Protein AF-X0XU82-F1 (afdb_monomer_lite)

Structure (mmCIF, N/CA/C/O backbone):
data_AF-X0XU82-F1
#
_entry.id   AF-X0XU82-F1
#
loop_
_atom_site.group_PDB
_atom_site.id
_atom_site.type_symbol
_atom_site.label_atom_id
_atom_site.label_alt_id
_atom_site.label_comp_id
_atom_site.label_asym_id
_atom_site.label_entity_id
_atom_site.label_seq_id
_atom_site.pdbx_PDB_ins_code
_atom_site.Cartn_x
_atom_site.Cartn_y
_atom_site.Cartn_z
_atom_site.occupancy
_atom_site.B_iso_or_equiv
_atom_site.auth_seq_id
_atom_site.auth_comp_id
_atom_site.auth_asym_id
_atom_site.auth_atom_id
_atom_site.pdbx_PDB_model_num
ATOM 1 N N . ASP A 1 1 ? -2.890 -13.994 27.338 1.00 43.34 1 ASP A N 1
ATOM 2 C CA . ASP A 1 1 ? -2.061 -12.788 27.154 1.00 43.34 1 ASP A CA 1
ATOM 3 C C . ASP A 1 1 ? -2.682 -11.835 26.155 1.00 43.34 1 ASP A C 1
ATOM 5 O O . ASP A 1 1 ? -3.011 -12.255 25.056 1.00 43.34 1 ASP A O 1
ATOM 9 N N . ASN A 1 2 ? -2.886 -10.574 26.543 1.00 53.16 2 ASN A N 1
ATOM 10 C CA . ASN A 1 2 ? -3.313 -9.523 25.617 1.00 53.16 2 ASN A CA 1
ATOM 11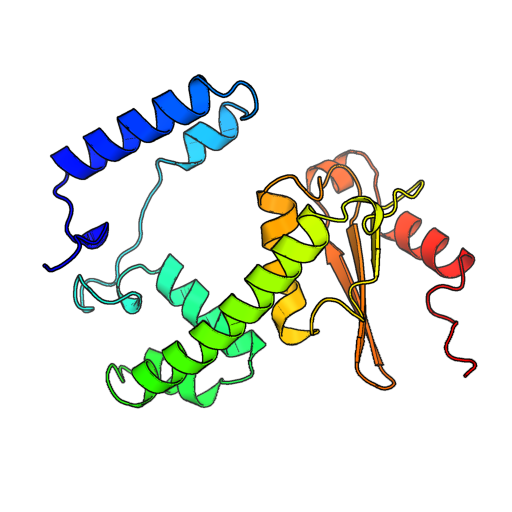 C C . ASN A 1 2 ? -2.070 -8.778 25.139 1.00 53.16 2 ASN A C 1
ATOM 13 O O . ASN A 1 2 ? -1.404 -8.112 25.935 1.00 53.16 2 ASN A O 1
ATOM 17 N N . TRP A 1 3 ? -1.758 -8.892 23.852 1.00 66.12 3 TRP A N 1
ATOM 18 C CA . TRP A 1 3 ? -0.700 -8.099 23.238 1.00 66.12 3 TRP A CA 1
ATOM 19 C C . TRP A 1 3 ? -1.050 -6.611 23.328 1.00 66.12 3 TRP A C 1
ATOM 21 O O . TRP A 1 3 ? -2.203 -6.205 23.155 1.00 66.12 3 TRP A O 1
ATOM 31 N N . ARG A 1 4 ? -0.050 -5.789 23.649 1.00 74.75 4 ARG A N 1
ATOM 32 C CA . ARG A 1 4 ? -0.209 -4.335 23.718 1.00 74.75 4 ARG A CA 1
ATOM 33 C C . ARG A 1 4 ? -0.241 -3.763 22.306 1.00 74.75 4 ARG A C 1
ATOM 35 O O . ARG A 1 4 ? 0.564 -4.149 21.469 1.00 74.75 4 ARG A O 1
ATOM 42 N N . THR A 1 5 ? -1.140 -2.817 22.060 1.00 78.38 5 THR A N 1
ATOM 43 C CA . THR A 1 5 ? -1.191 -2.061 20.800 1.00 78.38 5 THR A CA 1
ATOM 44 C C . THR A 1 5 ? -0.431 -0.742 20.939 1.00 78.38 5 THR A C 1
ATOM 46 O O . THR A 1 5 ? -0.281 -0.237 22.056 1.00 78.38 5 THR A O 1
ATOM 49 N N . ILE A 1 6 ? -0.003 -0.138 19.825 1.00 80.06 6 ILE A N 1
ATOM 50 C CA . ILE A 1 6 ? 0.640 1.193 19.818 1.00 80.06 6 ILE A CA 1
ATOM 51 C C . ILE A 1 6 ? -0.253 2.232 20.516 1.00 80.06 6 ILE A C 1
ATOM 53 O O . ILE A 1 6 ? 0.216 3.004 21.349 1.00 80.06 6 ILE A O 1
ATOM 57 N N . ALA A 1 7 ? -1.568 2.172 20.285 1.00 77.56 7 ALA A N 1
ATOM 58 C CA . ALA A 1 7 ? -2.552 3.050 20.921 1.00 77.56 7 ALA A CA 1
ATOM 59 C C . ALA A 1 7 ? -2.666 2.884 22.454 1.00 77.56 7 ALA A C 1
ATOM 61 O O . ALA A 1 7 ? -3.294 3.705 23.125 1.00 77.56 7 ALA A O 1
ATOM 62 N N . SER A 1 8 ? -2.092 1.815 23.018 1.00 81.81 8 SER A N 1
ATOM 63 C CA . SER A 1 8 ? -2.057 1.549 24.463 1.00 81.81 8 SER A CA 1
ATOM 64 C C . SER A 1 8 ? -0.768 2.017 25.150 1.00 81.81 8 SER A C 1
ATOM 66 O O . SER A 1 8 ? -0.622 1.836 26.362 1.00 81.81 8 SER A O 1
ATOM 68 N N . LEU A 1 9 ? 0.180 2.581 24.398 1.00 86.00 9 LEU A N 1
ATOM 69 C CA . LEU A 1 9 ? 1.428 3.105 24.941 1.00 86.00 9 LEU A CA 1
ATOM 70 C C . LEU A 1 9 ? 1.194 4.459 25.623 1.00 86.00 9 LEU A C 1
ATOM 72 O O . LEU A 1 9 ? 0.449 5.310 25.138 1.00 86.00 9 LEU A O 1
ATOM 76 N N . SER A 1 10 ? 1.841 4.658 26.769 1.00 88.38 10 SER A N 1
ATOM 77 C CA . SER A 1 10 ? 1.957 5.977 27.397 1.00 88.38 10 SER A CA 1
ATOM 78 C C . SER A 1 10 ? 2.942 6.856 26.625 1.00 88.38 10 SER A C 1
ATOM 80 O O . SER A 1 10 ? 3.834 6.344 25.954 1.00 88.38 10 SER A O 1
ATOM 82 N N . SER A 1 11 ? 2.881 8.179 26.795 1.00 86.44 11 SER A N 1
ATOM 83 C CA . SER A 1 11 ? 3.802 9.104 26.113 1.00 8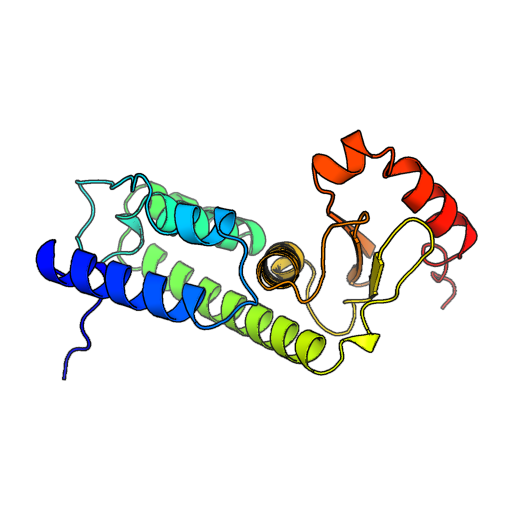6.44 11 SER A CA 1
ATOM 84 C C . SER A 1 11 ? 5.282 8.789 26.367 1.00 86.44 11 SER A C 1
ATOM 86 O O . SER A 1 11 ? 6.117 8.974 25.485 1.00 86.44 11 SER A O 1
ATOM 88 N N . LYS A 1 12 ? 5.618 8.275 27.560 1.00 92.00 12 LYS A N 1
ATOM 89 C CA . LYS A 1 12 ? 6.983 7.844 27.898 1.00 92.00 12 LYS A CA 1
ATOM 90 C C . LYS A 1 12 ? 7.399 6.601 27.109 1.00 92.00 12 LYS A C 1
ATOM 92 O O . LYS A 1 12 ? 8.542 6.509 26.674 1.00 92.00 12 LYS A O 1
ATOM 97 N N . GLU A 1 13 ? 6.487 5.651 26.933 1.00 92.31 13 GLU A N 1
ATOM 98 C CA . GLU A 1 13 ? 6.738 4.431 26.165 1.00 92.31 13 GLU A CA 1
ATOM 99 C C . GLU A 1 13 ? 6.788 4.711 24.667 1.00 92.31 13 GLU A C 1
ATOM 101 O O . GLU A 1 13 ? 7.686 4.207 24.004 1.00 92.31 13 GLU A O 1
ATOM 106 N N . THR A 1 14 ? 5.897 5.562 24.151 1.00 88.75 14 THR A N 1
ATOM 107 C CA . THR A 1 14 ? 5.942 6.037 22.763 1.00 88.75 14 THR A CA 1
ATOM 108 C C . THR A 1 14 ? 7.267 6.728 22.470 1.00 88.75 14 THR A C 1
ATOM 110 O O . THR A 1 14 ? 7.906 6.411 21.475 1.00 88.75 14 THR A O 1
ATOM 113 N N . LYS A 1 15 ? 7.738 7.609 23.365 1.00 90.00 15 LYS A N 1
ATOM 114 C CA . LYS A 1 15 ? 9.055 8.238 23.213 1.00 90.00 15 LYS A CA 1
ATOM 115 C C . LYS A 1 15 ? 10.174 7.197 23.174 1.00 90.00 15 LYS A C 1
ATOM 117 O O . LYS A 1 15 ? 10.983 7.219 22.260 1.00 90.00 15 LYS A O 1
ATOM 122 N N . LYS A 1 16 ? 10.183 6.253 24.122 1.00 93.06 16 LYS A N 1
ATOM 123 C CA . LYS A 1 16 ? 11.196 5.188 24.166 1.00 93.06 16 LYS A CA 1
ATOM 124 C C . LYS A 1 16 ? 11.196 4.332 22.891 1.00 93.06 16 LYS A C 1
ATOM 126 O O . LYS A 1 16 ? 12.264 3.948 22.429 1.00 93.06 16 LYS A O 1
ATOM 131 N N . LEU A 1 17 ? 10.017 4.023 22.351 1.00 90.56 17 LEU A N 1
ATOM 132 C CA . LEU A 1 17 ? 9.872 3.288 21.095 1.00 90.56 17 LEU A CA 1
ATOM 133 C C . LEU A 1 17 ? 10.459 4.085 19.925 1.00 90.56 17 LEU A C 1
ATOM 135 O O . LEU A 1 17 ? 11.267 3.543 19.178 1.00 90.56 17 LEU A O 1
ATOM 139 N N . ASN A 1 18 ? 10.100 5.364 19.805 1.00 88.88 18 ASN A N 1
ATOM 140 C CA . ASN A 1 18 ? 10.596 6.232 18.738 1.00 88.88 18 ASN A CA 1
ATOM 141 C C . ASN A 1 18 ? 12.118 6.406 18.807 1.00 88.88 18 ASN A C 1
ATOM 143 O O . ASN A 1 18 ? 12.780 6.263 17.786 1.00 88.88 18 ASN A O 1
ATOM 147 N N . ASP A 1 19 ? 12.673 6.643 20.000 1.00 89.75 19 ASP A N 1
ATOM 148 C CA . ASP A 1 19 ? 14.121 6.770 20.199 1.00 89.75 19 ASP A CA 1
ATOM 149 C C . ASP A 1 19 ? 14.847 5.487 19.742 1.00 89.75 19 ASP A C 1
ATOM 151 O O . ASP A 1 19 ? 15.851 5.557 19.039 1.00 89.75 19 ASP A O 1
ATOM 155 N N . GLY A 1 20 ? 14.308 4.306 20.074 1.00 91.38 20 GLY A N 1
ATOM 156 C CA . GLY A 1 20 ? 14.868 3.023 19.636 1.00 91.38 20 GLY A CA 1
ATOM 157 C C . GLY A 1 20 ? 14.777 2.790 18.124 1.00 91.38 20 GLY A C 1
ATOM 158 O O . GLY A 1 20 ? 15.731 2.293 17.531 1.00 91.38 20 GLY A O 1
ATOM 159 N N . LEU A 1 21 ? 13.658 3.169 17.494 1.00 88.00 21 LEU A N 1
ATOM 160 C CA . LEU A 1 21 ? 13.491 3.083 16.038 1.00 88.00 21 LEU A CA 1
ATOM 161 C C . LEU A 1 21 ? 14.469 4.004 15.305 1.00 88.00 21 LEU A C 1
ATOM 163 O O . LEU A 1 21 ? 15.073 3.584 14.323 1.00 88.00 21 LEU A O 1
ATOM 167 N N . ILE A 1 22 ? 14.660 5.230 15.799 1.00 87.56 22 ILE A N 1
ATOM 168 C CA . ILE A 1 22 ? 15.623 6.179 15.230 1.00 87.56 22 ILE A CA 1
ATOM 169 C C . ILE A 1 22 ? 17.037 5.601 15.296 1.00 87.56 22 ILE A C 1
ATOM 171 O O . ILE A 1 22 ? 17.716 5.582 14.273 1.00 87.56 22 ILE A O 1
ATOM 175 N N . SER A 1 23 ? 17.463 5.077 16.451 1.00 87.81 23 SER A N 1
ATOM 176 C CA . SER A 1 23 ? 18.782 4.443 16.576 1.00 87.81 23 SER A CA 1
ATOM 177 C C . SER A 1 23 ? 18.960 3.295 15.581 1.00 87.81 23 SER A C 1
ATOM 179 O O . SER A 1 23 ? 19.973 3.237 14.893 1.00 87.81 23 SER A O 1
ATOM 181 N N . LEU A 1 24 ? 17.952 2.429 15.441 1.00 86.25 24 LEU A N 1
ATOM 182 C CA . LEU A 1 24 ? 18.006 1.285 14.529 1.00 86.25 24 LEU A CA 1
ATOM 183 C C . LEU A 1 24 ? 18.103 1.713 13.056 1.00 86.25 24 LEU A C 1
ATOM 185 O O . LEU A 1 24 ? 18.822 1.088 12.277 1.00 86.25 24 LEU A O 1
ATOM 189 N N . LEU A 1 25 ? 17.403 2.780 12.661 1.00 82.06 25 LEU A N 1
ATOM 190 C CA . LEU A 1 25 ? 17.507 3.331 11.306 1.00 82.06 25 LEU A CA 1
ATOM 191 C C . LEU A 1 25 ? 18.837 4.047 11.058 1.00 82.06 25 LEU A C 1
ATOM 193 O O . LEU A 1 25 ? 19.300 4.044 9.927 1.00 82.06 25 LEU A O 1
ATOM 197 N N . MET A 1 26 ? 19.448 4.653 12.080 1.00 82.44 26 MET A N 1
ATOM 198 C CA . MET A 1 26 ? 20.766 5.288 11.954 1.00 82.44 26 MET A CA 1
ATOM 199 C C . MET A 1 26 ? 21.907 4.271 11.873 1.00 82.44 26 MET A C 1
ATOM 201 O O . MET A 1 26 ? 22.907 4.543 11.223 1.00 82.44 26 MET A O 1
ATOM 205 N N . GLU A 1 27 ? 21.780 3.121 12.537 1.00 83.56 27 GLU A N 1
ATOM 206 C CA . GLU A 1 27 ? 22.774 2.039 12.475 1.00 83.56 27 GLU A CA 1
ATOM 207 C C . GLU A 1 27 ? 22.788 1.340 11.110 1.00 83.56 27 GLU A C 1
ATOM 209 O O . GLU A 1 27 ? 23.829 0.869 10.654 1.00 83.56 27 GLU A O 1
ATOM 214 N N . ASN A 1 28 ? 21.635 1.285 10.443 1.00 69.12 28 ASN A N 1
ATOM 215 C CA . ASN A 1 28 ? 21.528 0.800 9.079 1.00 69.12 28 ASN A CA 1
ATOM 216 C C . ASN A 1 28 ? 21.721 1.987 8.123 1.00 69.12 28 ASN A C 1
ATOM 218 O O . ASN A 1 28 ? 20.745 2.650 7.782 1.00 69.12 28 ASN A O 1
ATOM 222 N N . ASP A 1 29 ? 22.950 2.217 7.639 1.00 62.66 29 ASP A N 1
ATOM 223 C CA . ASP A 1 29 ? 23.366 3.276 6.677 1.00 62.66 29 ASP A CA 1
ATOM 224 C C . ASP A 1 29 ? 22.568 3.322 5.341 1.00 62.66 29 ASP A C 1
ATOM 226 O O . ASP A 1 29 ? 22.918 4.019 4.390 1.00 62.66 29 ASP A O 1
ATOM 230 N N . SER A 1 30 ? 21.480 2.562 5.238 1.00 66.31 30 SER A N 1
ATOM 231 C CA . SER A 1 30 ? 20.584 2.450 4.090 1.00 66.31 30 SER A CA 1
ATOM 232 C C . SER A 1 30 ? 19.477 3.511 4.056 1.00 66.31 30 SER A C 1
ATOM 234 O O . SER A 1 30 ? 18.777 3.602 3.048 1.00 66.31 30 SER A O 1
ATOM 236 N N . HIS A 1 31 ? 19.294 4.314 5.114 1.00 67.81 31 HIS A N 1
ATOM 237 C CA . HIS A 1 31 ? 18.188 5.274 5.199 1.00 67.81 31 HIS A CA 1
ATOM 238 C C . HIS A 1 31 ? 18.650 6.741 5.219 1.00 67.81 31 HIS A C 1
ATOM 240 O O . HIS A 1 31 ? 19.385 7.157 6.117 1.00 67.81 31 HIS A O 1
ATOM 246 N N . PRO A 1 32 ? 18.182 7.579 4.274 1.00 71.00 32 PRO A N 1
ATOM 247 C CA . PRO A 1 32 ? 18.381 9.022 4.325 1.00 71.00 32 PRO A CA 1
ATOM 248 C C . PRO A 1 32 ? 17.851 9.641 5.627 1.00 71.00 32 PRO A C 1
ATOM 250 O O . PRO A 1 32 ? 16.749 9.329 6.078 1.00 71.00 32 PRO A O 1
ATOM 253 N N . LEU A 1 33 ? 18.564 10.632 6.176 1.00 71.81 33 LEU A N 1
ATOM 254 C CA . LEU A 1 33 ? 18.108 11.412 7.343 1.00 71.81 33 LEU A CA 1
ATOM 255 C C . LEU A 1 33 ? 16.706 12.017 7.149 1.00 71.81 33 LEU A C 1
ATOM 257 O O . LEU A 1 33 ? 15.960 12.197 8.109 1.00 71.81 33 LEU A O 1
ATOM 261 N N . SER A 1 34 ? 16.328 12.336 5.910 1.00 74.94 34 SER A N 1
ATOM 262 C CA . SER A 1 34 ? 14.984 12.813 5.577 1.00 74.94 34 SER A CA 1
ATOM 263 C C . SER A 1 34 ? 13.880 11.810 5.914 1.00 74.94 34 SER A C 1
ATOM 265 O O . SER A 1 34 ? 12.782 12.241 6.248 1.00 74.94 34 SER A O 1
ATOM 267 N N . ASP A 1 35 ? 14.148 10.505 5.847 1.00 73.19 35 ASP A N 1
ATOM 268 C CA . ASP A 1 35 ? 13.162 9.469 6.171 1.00 73.19 35 ASP A CA 1
ATOM 269 C C . ASP A 1 35 ? 13.027 9.279 7.682 1.00 73.19 35 ASP A C 1
ATOM 271 O O . ASP A 1 35 ? 11.916 9.135 8.187 1.00 73.19 35 ASP A O 1
ATOM 275 N N . ILE A 1 36 ? 14.125 9.427 8.427 1.00 77.19 36 ILE A N 1
ATOM 276 C CA . ILE A 1 36 ? 14.112 9.430 9.897 1.00 77.19 36 ILE A CA 1
ATOM 277 C C . ILE A 1 36 ? 13.253 10.587 10.430 1.00 77.19 36 ILE A C 1
ATOM 279 O O . ILE A 1 36 ? 12.462 10.398 11.352 1.00 77.19 36 ILE A O 1
ATOM 283 N N . HIS A 1 37 ? 13.331 11.775 9.820 1.00 78.38 37 HIS A N 1
ATOM 284 C CA . HIS A 1 37 ? 12.498 12.916 10.217 1.00 78.38 37 HIS A CA 1
ATOM 285 C C . HIS A 1 37 ? 10.993 12.688 10.004 1.00 78.38 37 HIS A C 1
ATOM 287 O O . HIS A 1 37 ? 10.193 13.329 10.683 1.00 78.38 37 HIS A O 1
ATOM 293 N N . LYS A 1 38 ? 10.589 11.773 9.111 1.00 79.81 38 LYS A N 1
ATOM 294 C CA . LYS A 1 38 ? 9.170 11.439 8.891 1.00 79.81 38 LYS A CA 1
ATOM 295 C C . LYS A 1 38 ? 8.578 10.582 10.014 1.00 79.81 38 LYS A C 1
ATOM 297 O O . LYS A 1 38 ? 7.360 10.538 10.139 1.00 79.81 38 LYS A O 1
ATOM 302 N N . LEU A 1 39 ? 9.401 9.941 10.853 1.00 79.06 39 LEU A N 1
ATOM 303 C CA . LEU A 1 39 ? 8.923 9.128 11.982 1.00 79.06 39 LEU A CA 1
ATOM 304 C C . LEU A 1 39 ? 8.180 9.942 13.048 1.00 79.06 39 LEU A C 1
ATOM 306 O O . LEU A 1 39 ? 7.396 9.384 13.816 1.00 79.06 39 LEU A O 1
ATOM 310 N N . ILE A 1 40 ? 8.456 11.245 13.142 1.00 81.12 40 ILE A N 1
ATOM 311 C CA . ILE A 1 40 ? 7.847 12.126 14.135 1.00 81.12 40 ILE A CA 1
ATOM 312 C C . ILE A 1 40 ? 7.050 13.197 13.402 1.00 81.12 40 ILE A C 1
ATOM 314 O O . ILE A 1 40 ? 7.607 14.094 12.775 1.00 81.12 40 ILE A O 1
ATOM 318 N N . GLY A 1 41 ? 5.730 13.123 13.537 1.00 83.94 41 GLY A N 1
ATOM 319 C CA . GLY A 1 41 ? 4.813 14.037 12.877 1.00 83.94 41 GLY A CA 1
ATOM 320 C C . GLY A 1 41 ? 3.503 14.221 13.640 1.00 83.94 41 GLY A C 1
ATOM 321 O O . GLY A 1 41 ? 3.277 13.588 14.678 1.00 83.94 41 GLY A O 1
ATOM 322 N N . PRO A 1 42 ? 2.638 15.123 13.152 1.00 87.06 42 PRO A N 1
ATOM 323 C CA . PRO A 1 42 ? 1.300 15.281 13.696 1.00 87.06 42 PRO A CA 1
ATOM 324 C C . PRO A 1 42 ? 0.476 14.010 13.464 1.00 87.06 42 PRO A C 1
ATOM 326 O O . PRO A 1 42 ? 0.496 13.438 12.381 1.00 87.06 42 PRO A O 1
ATOM 329 N N . ILE A 1 43 ? -0.299 13.611 14.475 1.00 87.38 43 ILE A N 1
ATOM 330 C CA . ILE A 1 43 ? -1.288 12.534 14.364 1.00 87.38 43 ILE A CA 1
ATOM 331 C C . ILE A 1 43 ? -2.663 13.142 14.616 1.00 87.38 43 ILE A C 1
ATOM 333 O O . ILE A 1 43 ? -2.902 13.771 15.651 1.00 87.38 43 ILE A O 1
ATOM 337 N N . TYR A 1 44 ? -3.583 12.935 13.681 1.00 91.56 44 TYR A N 1
ATOM 338 C CA . TYR A 1 44 ? -4.953 13.422 13.785 1.00 91.56 44 TYR A CA 1
ATOM 339 C C . TYR A 1 44 ? -5.844 12.315 14.338 1.00 91.56 44 TYR A C 1
ATOM 341 O O . TYR A 1 44 ? -5.860 11.198 13.823 1.00 91.56 44 TYR A O 1
ATOM 349 N N . THR A 1 45 ? -6.588 12.615 15.406 1.00 91.69 45 THR A N 1
ATOM 350 C CA . THR A 1 45 ? -7.440 11.619 16.069 1.00 91.69 45 THR A CA 1
ATOM 351 C C . THR A 1 45 ? -8.892 12.066 16.160 1.00 91.69 45 THR A C 1
ATOM 353 O O . THR A 1 45 ? -9.194 13.185 16.572 1.00 91.69 45 THR A O 1
ATOM 356 N N . LEU A 1 46 ? -9.807 11.162 15.813 1.00 92.81 46 LEU A N 1
ATOM 357 C CA . LEU A 1 46 ? -11.246 11.338 15.967 1.00 92.81 46 LEU A CA 1
ATOM 358 C C . LEU A 1 46 ? -11.628 10.985 17.405 1.00 92.81 46 LEU A C 1
ATOM 360 O O . LEU A 1 46 ? -11.769 9.822 17.773 1.00 92.81 46 LEU A O 1
ATOM 364 N N . THR A 1 47 ? -11.753 11.994 18.263 1.00 91.44 47 THR A N 1
ATOM 365 C CA . THR A 1 47 ? -11.865 11.801 19.722 1.00 91.44 47 THR A CA 1
ATOM 366 C C . THR A 1 47 ? -13.117 11.047 20.172 1.00 91.44 47 THR A C 1
ATOM 368 O O . THR A 1 47 ? -13.092 10.456 21.253 1.00 91.44 47 THR A O 1
ATOM 371 N N . GLN A 1 48 ? -14.160 11.023 19.338 1.00 90.88 48 GLN A N 1
ATOM 372 C CA . GLN A 1 48 ? -15.406 10.283 19.568 1.00 90.88 48 GLN A CA 1
ATOM 373 C C . GLN A 1 48 ? -15.266 8.769 19.325 1.00 90.88 48 GLN A C 1
ATOM 375 O O . GLN A 1 48 ? -16.112 7.992 19.757 1.00 90.88 48 GLN A O 1
ATOM 380 N N . GLU A 1 49 ? -14.186 8.327 18.679 1.00 91.25 49 GLU A N 1
ATOM 381 C CA . GLU A 1 49 ? -13.914 6.914 18.422 1.00 91.25 49 GLU A CA 1
ATOM 382 C C . GLU A 1 49 ? -13.178 6.249 19.590 1.00 91.25 49 GLU A C 1
ATOM 384 O O . GLU A 1 49 ? -12.324 6.842 20.259 1.00 91.25 49 GLU A O 1
ATOM 389 N N . THR A 1 50 ? -13.440 4.965 19.825 1.00 84.62 50 THR A N 1
ATOM 390 C CA . THR A 1 50 ? -12.730 4.178 20.847 1.00 84.62 50 THR A CA 1
ATOM 391 C C . THR A 1 50 ? -11.225 4.088 20.582 1.00 84.62 50 THR A C 1
ATOM 393 O O . THR A 1 50 ? -10.802 3.808 19.467 1.00 84.62 50 THR A O 1
ATOM 396 N N . LYS A 1 51 ? -10.399 4.213 21.637 1.00 77.69 51 LYS A N 1
ATOM 397 C CA . LYS A 1 51 ? -8.917 4.147 21.569 1.00 77.69 51 LYS A CA 1
ATOM 398 C C . LYS A 1 51 ? -8.337 2.902 20.894 1.00 77.69 51 LYS A C 1
ATOM 400 O O . LYS A 1 51 ? -7.194 2.934 20.467 1.00 77.69 51 LYS A O 1
ATOM 405 N N . LYS A 1 52 ? -9.095 1.809 20.852 1.00 75.19 52 LYS A N 1
ATOM 406 C CA . LYS A 1 52 ? -8.651 0.525 20.298 1.00 75.19 52 LYS A CA 1
ATOM 407 C C . LYS A 1 52 ? -9.058 0.315 18.840 1.00 75.19 52 LYS A C 1
ATOM 409 O O . LYS A 1 52 ? -8.716 -0.721 18.288 1.00 75.19 52 LYS A O 1
ATOM 414 N N . ASN A 1 53 ? -9.829 1.232 18.258 1.00 79.50 53 ASN A N 1
ATOM 415 C CA . ASN A 1 53 ? -10.342 1.077 16.907 1.00 79.50 53 ASN A CA 1
ATOM 416 C C . ASN A 1 53 ? -9.489 1.876 15.914 1.00 79.50 53 ASN A C 1
ATOM 418 O O . ASN A 1 53 ? -9.175 3.038 16.174 1.00 79.50 53 ASN A O 1
ATOM 422 N N . GLN A 1 54 ? -9.179 1.254 14.777 1.00 83.69 54 GLN A N 1
ATOM 423 C CA . GLN A 1 54 ? -8.500 1.850 13.627 1.00 83.69 54 GLN A CA 1
ATOM 424 C C . GLN A 1 54 ? -9.194 3.138 13.145 1.00 83.69 54 GLN A C 1
ATOM 426 O O . GLN A 1 54 ? -8.546 4.075 12.698 1.00 83.69 54 GLN A O 1
ATOM 431 N N . THR A 1 55 ? -10.516 3.244 13.326 1.00 91.81 55 THR A N 1
ATOM 432 C CA . THR A 1 55 ? -11.302 4.447 12.995 1.00 91.81 55 THR A CA 1
ATOM 433 C C . THR A 1 55 ? -10.899 5.695 13.786 1.00 91.81 55 THR A C 1
ATOM 435 O O . THR A 1 55 ? -11.248 6.804 13.390 1.00 91.81 55 THR A O 1
ATOM 438 N N . ARG A 1 56 ? -10.187 5.557 14.914 1.00 92.31 56 ARG A N 1
ATOM 439 C CA . ARG A 1 56 ? -9.775 6.701 15.737 1.00 92.31 56 ARG A CA 1
ATOM 440 C C . ARG A 1 56 ? -8.618 7.476 15.130 1.00 92.31 56 ARG A C 1
ATOM 442 O O . ARG A 1 56 ? -8.575 8.692 15.304 1.00 92.31 56 ARG A O 1
ATOM 449 N N . ASN A 1 57 ? -7.666 6.800 14.501 1.00 92.19 57 ASN A N 1
ATOM 450 C CA . ASN A 1 57 ? -6.572 7.462 13.807 1.00 92.19 57 ASN A CA 1
ATOM 451 C C . ASN A 1 57 ? -7.083 7.865 12.419 1.00 92.19 57 ASN A C 1
ATOM 453 O O . ASN A 1 57 ? -7.555 7.016 11.670 1.00 92.19 57 ASN A O 1
ATOM 457 N N . ALA A 1 58 ? -7.040 9.157 12.092 1.00 92.94 58 ALA A N 1
ATOM 458 C CA . ALA A 1 58 ? -7.604 9.651 10.838 1.00 92.94 58 ALA A CA 1
ATOM 459 C C . ALA A 1 58 ? -6.897 9.063 9.607 1.00 92.94 58 ALA A C 1
ATOM 461 O O . ALA A 1 58 ? -7.553 8.805 8.603 1.00 92.94 58 ALA A O 1
ATOM 462 N N . GLU A 1 59 ? -5.589 8.821 9.695 1.00 90.62 59 GLU A N 1
ATOM 463 C CA . GLU A 1 59 ? -4.804 8.226 8.614 1.00 90.62 59 GLU A CA 1
ATOM 464 C C . GLU A 1 59 ? -5.136 6.743 8.445 1.00 90.62 59 GLU A C 1
ATOM 466 O O . GLU A 1 59 ? -5.447 6.298 7.343 1.00 90.62 59 GLU A O 1
ATOM 471 N N . GLU A 1 60 ? -5.193 5.987 9.544 1.00 90.81 60 GLU A N 1
ATOM 472 C CA . GLU A 1 60 ? -5.590 4.578 9.478 1.00 90.81 60 GLU A CA 1
ATOM 473 C C . GLU A 1 60 ? -7.046 4.414 9.019 1.00 90.81 60 GLU A C 1
ATOM 475 O O . GLU A 1 60 ? -7.375 3.439 8.337 1.00 90.81 60 GLU A O 1
ATOM 480 N N . PHE A 1 61 ? -7.924 5.358 9.372 1.00 94.44 61 PHE A N 1
ATOM 481 C CA . PHE A 1 61 ? -9.299 5.363 8.894 1.00 94.44 61 PHE A CA 1
ATOM 482 C C . PHE A 1 61 ? -9.372 5.717 7.406 1.00 94.44 61 PHE A C 1
ATOM 484 O O . PHE A 1 61 ? -10.107 5.065 6.669 1.00 94.44 61 PHE A O 1
ATOM 491 N N . LEU A 1 62 ? -8.587 6.688 6.931 1.00 93.31 62 LEU A N 1
ATOM 492 C CA . LEU A 1 62 ? -8.479 6.974 5.501 1.00 93.31 62 LEU A CA 1
ATOM 493 C C . LEU A 1 62 ? -7.989 5.739 4.738 1.00 93.31 62 LEU A C 1
ATOM 495 O O . LEU A 1 62 ? -8.592 5.373 3.733 1.00 93.31 62 LEU A O 1
ATOM 499 N N . TRP A 1 63 ? -6.981 5.043 5.260 1.00 90.62 63 TRP A N 1
ATOM 500 C CA . TRP A 1 63 ? -6.454 3.829 4.643 1.00 90.62 63 TRP A CA 1
ATOM 501 C C . TRP A 1 63 ? -7.501 2.707 4.553 1.00 90.62 63 TRP A C 1
ATOM 503 O O . TRP A 1 63 ? -7.643 2.067 3.507 1.00 90.62 63 TRP A O 1
ATOM 513 N N . LEU A 1 64 ? -8.314 2.529 5.604 1.00 93.56 64 LEU A N 1
ATOM 514 C CA . LEU A 1 64 ? -9.476 1.631 5.590 1.00 93.56 64 LEU A CA 1
ATOM 515 C C . LEU A 1 64 ? -10.449 1.989 4.448 1.00 93.56 64 LEU A C 1
ATOM 517 O O . LEU A 1 64 ? -10.937 1.105 3.740 1.00 93.56 64 LEU A O 1
ATOM 521 N N . LEU A 1 65 ? -10.737 3.281 4.258 1.00 94.31 65 LEU A N 1
ATOM 522 C CA . LEU A 1 65 ? -11.652 3.762 3.218 1.00 94.31 65 LEU A CA 1
ATOM 523 C C . LEU A 1 65 ? -11.069 3.609 1.809 1.00 94.31 65 LEU A C 1
ATOM 525 O O . LEU A 1 65 ? -11.790 3.214 0.895 1.00 94.31 65 LEU A O 1
ATOM 529 N N . GLU A 1 66 ? -9.778 3.874 1.624 1.00 91.75 66 GLU A N 1
ATOM 530 C CA . GLU A 1 66 ? -9.095 3.676 0.343 1.00 91.75 66 GLU A CA 1
ATOM 531 C C . GLU A 1 66 ? -9.126 2.210 -0.091 1.00 91.75 66 GLU A C 1
ATOM 533 O O . GLU A 1 66 ? -9.505 1.907 -1.226 1.00 91.75 66 GLU A O 1
ATOM 538 N N . GLY A 1 67 ? -8.812 1.287 0.822 1.00 92.38 67 GLY A N 1
ATOM 539 C CA . GLY A 1 67 ? -8.925 -0.143 0.545 1.00 92.38 67 GLY A CA 1
ATOM 540 C C . GLY A 1 67 ? -10.362 -0.544 0.190 1.00 92.38 67 GLY A C 1
ATOM 541 O O . GLY A 1 67 ? -10.586 -1.286 -0.768 1.00 92.38 67 GLY A O 1
ATOM 542 N N . ALA A 1 68 ? -11.356 0.013 0.890 1.00 94.62 68 ALA A N 1
ATOM 543 C CA . ALA A 1 68 ? -12.762 -0.229 0.582 1.00 94.62 68 ALA A CA 1
ATOM 544 C C . ALA A 1 68 ? -13.140 0.261 -0.826 1.00 94.62 68 ALA A C 1
ATOM 546 O O . ALA A 1 68 ? -13.894 -0.410 -1.534 1.00 94.62 68 ALA A O 1
ATOM 547 N N . CYS A 1 69 ? -12.604 1.408 -1.250 1.00 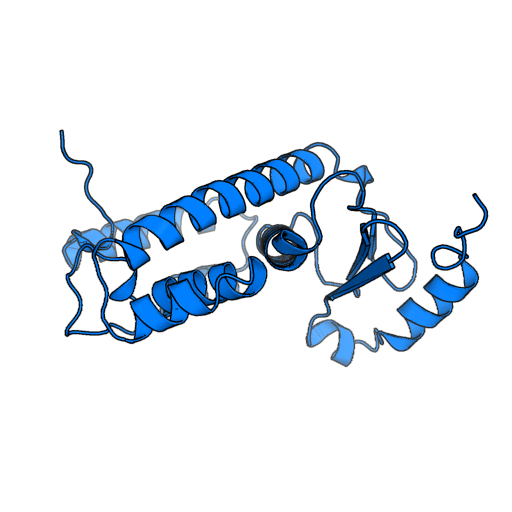91.94 69 CYS A N 1
ATOM 548 C CA . CYS A 1 69 ? -12.797 1.944 -2.595 1.00 91.94 69 CYS A CA 1
ATOM 549 C C . CYS A 1 69 ? -12.171 1.048 -3.671 1.00 91.94 69 CYS A C 1
ATOM 551 O O . CYS A 1 69 ? -12.812 0.807 -4.697 1.00 91.94 69 CYS A O 1
ATOM 553 N N . ASN A 1 70 ? -10.974 0.512 -3.424 1.00 90.00 70 ASN A N 1
ATOM 554 C CA . ASN A 1 70 ? -10.297 -0.419 -4.334 1.00 90.00 70 ASN A CA 1
ATOM 555 C C . ASN A 1 70 ? -11.069 -1.739 -4.490 1.00 90.00 70 ASN A C 1
ATOM 557 O O . ASN A 1 70 ? -11.167 -2.281 -5.591 1.00 90.00 70 ASN A O 1
ATOM 561 N N . LEU A 1 71 ? -11.687 -2.213 -3.405 1.00 92.19 71 LEU A N 1
ATOM 562 C CA . LEU A 1 71 ? -12.579 -3.377 -3.403 1.00 92.19 71 LEU A CA 1
ATOM 563 C C . LEU A 1 71 ? -13.985 -3.083 -3.942 1.00 92.19 71 LEU A C 1
ATOM 565 O O . LEU A 1 71 ? -14.780 -4.003 -4.122 1.00 92.19 71 LEU A O 1
ATOM 569 N N . LYS A 1 72 ? -14.303 -1.812 -4.220 1.00 94.06 72 LYS A N 1
ATOM 570 C CA . LYS A 1 72 ? -15.647 -1.340 -4.593 1.00 94.06 72 LYS A CA 1
ATOM 571 C C . LYS A 1 72 ? -16.713 -1.628 -3.526 1.00 94.06 72 LYS A C 1
ATOM 573 O O . LYS A 1 72 ? -17.910 -1.638 -3.816 1.00 94.06 72 LYS A O 1
ATOM 578 N N . SER A 1 73 ? -16.300 -1.779 -2.270 1.00 95.81 73 SER A N 1
ATOM 579 C CA . SER A 1 73 ? -17.159 -2.013 -1.103 1.00 95.81 73 SER A CA 1
ATOM 580 C C . SER A 1 73 ? -17.764 -0.707 -0.566 1.00 95.81 73 SER A C 1
ATOM 582 O O . SER A 1 73 ? -17.836 -0.476 0.642 1.00 95.81 73 SER A O 1
ATOM 584 N N . TYR A 1 74 ? -18.230 0.165 -1.467 1.00 96.31 74 TYR A N 1
ATOM 585 C CA . TYR A 1 74 ? -18.648 1.538 -1.157 1.00 96.31 74 TYR A CA 1
ATOM 586 C C . TYR A 1 74 ? -19.775 1.607 -0.120 1.00 96.31 74 TYR A C 1
ATOM 588 O O . TYR A 1 74 ? -19.749 2.448 0.774 1.00 96.31 74 TYR A O 1
ATOM 596 N N . GLY A 1 75 ? -20.752 0.698 -0.199 1.00 97.19 75 GLY A N 1
ATOM 597 C CA . GLY A 1 75 ? -21.862 0.652 0.757 1.00 97.19 75 GLY A CA 1
ATOM 598 C C . GLY A 1 75 ? -21.417 0.277 2.174 1.00 97.19 75 GLY A C 1
ATOM 599 O O . GLY A 1 75 ? -21.937 0.824 3.145 1.00 97.19 75 GLY A O 1
ATOM 600 N N . LEU A 1 76 ? -20.424 -0.614 2.300 1.00 96.69 76 LEU A N 1
ATOM 601 C CA . LEU A 1 76 ? -19.842 -0.959 3.599 1.00 96.69 76 LEU A CA 1
ATOM 602 C C . LEU A 1 76 ? -19.053 0.222 4.162 1.00 96.69 76 LEU A C 1
ATOM 604 O O . LEU A 1 76 ? -19.260 0.580 5.320 1.00 96.69 76 LEU A O 1
ATOM 608 N N . ALA A 1 77 ? -18.218 0.860 3.336 1.00 96.75 77 ALA A N 1
ATOM 609 C CA . ALA A 1 77 ? -17.478 2.060 3.717 1.00 96.75 77 ALA A CA 1
ATOM 610 C C . ALA A 1 77 ? -18.412 3.175 4.200 1.00 96.75 77 ALA A C 1
ATOM 612 O O . ALA A 1 77 ? -18.198 3.725 5.278 1.00 96.75 77 ALA A O 1
ATOM 613 N N . LEU A 1 78 ? -19.489 3.460 3.460 1.00 97.44 78 LEU A N 1
ATOM 614 C CA . LEU A 1 78 ? -20.461 4.482 3.844 1.00 97.44 78 LEU A CA 1
ATOM 615 C C . LEU A 1 78 ? -21.121 4.158 5.189 1.00 97.44 78 LEU A C 1
ATOM 617 O O . LEU A 1 78 ? -21.215 5.031 6.046 1.00 97.44 78 LEU A O 1
ATOM 621 N N . GLY A 1 79 ? -21.527 2.906 5.410 1.00 96.94 79 GLY A N 1
ATOM 622 C CA . GLY A 1 79 ? -22.089 2.484 6.695 1.00 96.94 79 GLY A CA 1
ATOM 623 C C . GLY A 1 79 ? -21.119 2.673 7.866 1.00 96.94 79 GLY A C 1
ATOM 624 O O . GLY A 1 79 ? -21.527 3.110 8.942 1.00 96.94 79 GLY A O 1
ATOM 625 N N . VAL A 1 80 ? -19.826 2.416 7.649 1.00 95.94 80 VAL A N 1
ATOM 626 C CA . VAL A 1 80 ? -18.782 2.693 8.645 1.00 95.94 80 VAL A CA 1
ATOM 627 C C . VAL A 1 80 ? -18.617 4.200 8.855 1.00 95.94 80 VAL A C 1
ATOM 629 O O . VAL A 1 80 ? -18.613 4.651 9.996 1.00 95.94 80 VAL A O 1
ATOM 632 N N . VAL A 1 81 ? -18.552 5.021 7.807 1.00 95.00 81 VAL A N 1
ATOM 633 C CA . VAL A 1 81 ? -18.479 6.489 7.960 1.00 95.00 81 VAL A CA 1
ATOM 634 C C . VAL A 1 81 ? -19.681 7.035 8.742 1.00 95.00 81 VAL A C 1
ATOM 636 O O . VAL A 1 81 ? -19.509 7.896 9.600 1.00 95.00 81 VAL A O 1
ATOM 639 N N . LEU A 1 82 ? -20.873 6.472 8.530 1.00 95.88 82 LEU A N 1
ATOM 640 C CA . LEU A 1 82 ? -22.108 6.834 9.238 1.00 95.88 82 LEU A CA 1
ATOM 641 C C . LEU A 1 82 ? -22.201 6.297 10.678 1.00 95.88 82 LEU A C 1
ATOM 643 O O . LEU A 1 82 ? -23.183 6.570 11.364 1.00 95.88 82 LEU A O 1
ATOM 647 N N . GLY A 1 83 ? -21.193 5.564 11.155 1.00 93.81 83 GLY A N 1
ATOM 648 C CA . GLY A 1 83 ? -21.071 5.195 12.567 1.00 93.81 83 GLY A CA 1
ATOM 649 C C . GLY A 1 83 ? -21.309 3.721 12.895 1.00 93.81 83 GLY A C 1
ATOM 650 O O . GLY A 1 83 ? -21.233 3.361 14.069 1.00 93.81 83 GLY A O 1
ATOM 651 N N . ASP A 1 84 ? -21.539 2.833 11.919 1.00 95.19 84 ASP A N 1
ATOM 652 C CA . ASP A 1 84 ? -21.577 1.397 12.224 1.00 95.19 84 ASP A CA 1
ATOM 653 C C . ASP A 1 84 ? -20.177 0.925 12.647 1.00 95.19 84 ASP A C 1
ATOM 655 O O . ASP A 1 84 ? -19.216 0.980 11.879 1.00 95.19 84 ASP A O 1
ATOM 659 N N . ARG A 1 85 ? -20.047 0.489 13.902 1.00 93.62 85 ARG A N 1
ATOM 660 C CA . ARG A 1 85 ? -18.817 -0.090 14.479 1.00 93.62 85 ARG A CA 1
ATOM 661 C C . ARG A 1 85 ? -18.958 -1.584 14.759 1.00 93.62 85 ARG A C 1
ATOM 663 O O . ARG A 1 85 ? -18.173 -2.148 15.515 1.00 93.62 85 ARG A O 1
ATOM 670 N N . THR A 1 86 ? -19.980 -2.219 14.188 1.00 93.12 86 THR A N 1
ATOM 671 C CA . THR A 1 86 ? -20.364 -3.594 14.508 1.00 93.12 86 THR A CA 1
ATOM 672 C C . THR A 1 86 ? -20.281 -4.467 13.260 1.00 93.12 86 THR A C 1
ATOM 674 O O . THR A 1 86 ? -19.190 -4.861 12.848 1.00 93.12 86 THR A O 1
ATOM 677 N N . LYS A 1 87 ? -21.417 -4.785 12.641 1.00 95.12 87 LYS A N 1
ATOM 678 C CA . LYS A 1 87 ? -21.532 -5.735 11.541 1.00 95.12 87 LYS A CA 1
ATOM 679 C C . LYS A 1 87 ? -20.890 -5.212 10.261 1.00 95.12 87 LYS A C 1
ATOM 681 O O . LYS A 1 87 ? -20.198 -5.985 9.599 1.00 95.12 87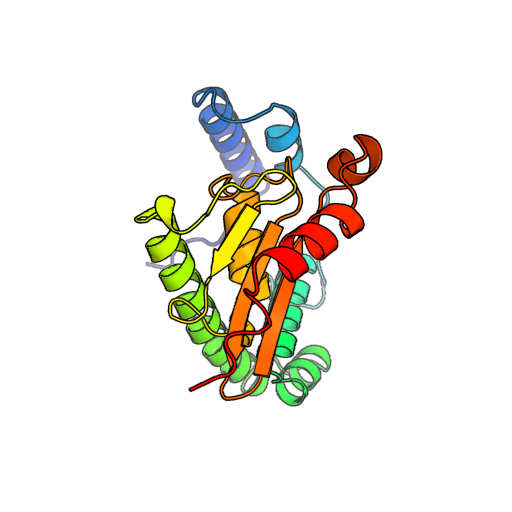 LYS A O 1
ATOM 686 N N . LEU A 1 88 ? -21.120 -3.948 9.898 1.00 96.62 88 LEU A N 1
ATOM 687 C CA . LEU A 1 88 ? -20.579 -3.390 8.654 1.00 96.62 88 LEU A CA 1
ATOM 688 C C . LEU A 1 88 ? -19.074 -3.190 8.783 1.00 96.62 88 LEU A C 1
ATOM 690 O O . LEU A 1 88 ? -18.333 -3.636 7.909 1.00 96.62 88 LEU A O 1
ATOM 694 N N . PHE A 1 89 ? -18.622 -2.648 9.916 1.00 95.38 89 PHE A N 1
ATOM 695 C CA . PHE A 1 89 ? -17.196 -2.516 10.208 1.00 95.38 89 PHE A CA 1
ATOM 696 C C . PHE A 1 89 ? -16.480 -3.873 10.247 1.00 95.38 89 PHE A C 1
ATOM 698 O O . PHE A 1 89 ? -15.459 -4.063 9.593 1.00 95.38 89 PHE A O 1
ATOM 705 N N . GLY A 1 90 ? -17.043 -4.862 10.946 1.00 94.69 90 GLY A N 1
ATOM 706 C CA . GLY A 1 90 ? -16.474 -6.210 11.009 1.00 94.69 90 GLY A CA 1
ATOM 707 C C . GLY A 1 90 ? -16.493 -6.953 9.669 1.00 94.69 90 GLY A C 1
ATOM 708 O O . GLY A 1 90 ? -15.640 -7.804 9.420 1.00 94.69 90 GLY A O 1
ATOM 709 N N . LYS A 1 91 ? -17.451 -6.663 8.780 1.00 96.44 91 LYS A N 1
ATOM 710 C CA . LYS A 1 91 ? -17.434 -7.193 7.410 1.00 96.44 91 LYS A CA 1
ATOM 711 C C . LYS A 1 91 ? -16.348 -6.516 6.573 1.00 96.44 91 LYS A C 1
ATOM 713 O O . LYS A 1 91 ? -15.570 -7.232 5.953 1.00 96.44 91 LYS A O 1
ATOM 718 N N . LEU A 1 92 ? -16.257 -5.187 6.616 1.00 96.00 92 LEU A N 1
ATOM 719 C CA . LEU A 1 92 ? -15.253 -4.435 5.866 1.00 96.00 92 LEU A CA 1
ATOM 720 C C . LEU A 1 92 ? -13.823 -4.843 6.251 1.00 96.00 92 LEU A C 1
ATOM 722 O O . LEU A 1 92 ? -13.015 -5.112 5.373 1.00 96.00 92 LEU A O 1
ATOM 726 N N . ASN A 1 93 ? -13.530 -4.984 7.547 1.00 94.19 93 ASN A N 1
ATOM 727 C CA . ASN A 1 93 ? -12.209 -5.430 8.005 1.00 94.19 93 ASN A CA 1
ATOM 728 C C . ASN A 1 93 ? -11.825 -6.821 7.493 1.00 94.19 93 ASN A C 1
ATOM 730 O O . ASN A 1 93 ? -10.656 -7.066 7.221 1.00 94.19 93 ASN A O 1
ATOM 734 N N . ARG A 1 94 ? -12.789 -7.740 7.358 1.00 95.19 94 ARG A N 1
ATOM 735 C CA . ARG A 1 94 ? -12.511 -9.072 6.803 1.00 95.19 94 ARG A CA 1
ATOM 736 C C . ARG A 1 94 ? -12.149 -8.989 5.325 1.00 95.19 94 ARG A C 1
ATOM 738 O O . ARG A 1 94 ? -11.136 -9.548 4.931 1.00 95.19 94 ARG A O 1
ATOM 745 N N . GLU A 1 95 ? -12.923 -8.234 4.546 1.00 95.06 95 GLU A N 1
ATOM 746 C CA . GLU A 1 95 ? -12.623 -8.009 3.125 1.00 95.06 95 GLU A CA 1
ATOM 747 C C . GLU A 1 95 ? -11.251 -7.335 2.937 1.00 95.06 95 GLU A C 1
ATOM 749 O O . GLU A 1 95 ? -10.483 -7.725 2.059 1.00 95.06 95 GLU A O 1
ATOM 754 N N . LEU A 1 96 ? -10.906 -6.376 3.802 1.00 93.50 96 LEU A N 1
ATOM 755 C CA . LEU A 1 96 ? -9.605 -5.706 3.778 1.00 93.50 96 LEU A CA 1
ATOM 756 C C . LEU A 1 96 ? -8.448 -6.603 4.215 1.00 93.50 96 LEU A C 1
ATOM 758 O O . LEU A 1 96 ? -7.364 -6.502 3.651 1.00 93.50 96 LEU A O 1
ATOM 762 N N . SER A 1 97 ? -8.663 -7.494 5.182 1.00 93.38 97 SER A N 1
ATOM 763 C CA . SER A 1 97 ? -7.642 -8.455 5.608 1.00 93.38 97 SER A CA 1
ATOM 764 C C . SER A 1 97 ? -7.228 -9.369 4.454 1.00 93.38 97 SER A C 1
ATOM 766 O O . SER A 1 97 ? -6.035 -9.561 4.223 1.00 93.38 97 SER A O 1
ATOM 768 N N . ASP A 1 98 ? -8.198 -9.893 3.704 1.00 92.25 98 ASP A N 1
ATOM 769 C CA . ASP A 1 98 ? -7.926 -10.742 2.540 1.00 92.25 98 ASP A CA 1
ATOM 770 C C . ASP A 1 98 ? -7.234 -9.945 1.422 1.00 92.25 98 ASP A C 1
ATOM 772 O O . ASP A 1 98 ? -6.260 -10.404 0.824 1.00 92.25 98 ASP A O 1
ATOM 776 N N . TYR A 1 99 ? -7.698 -8.717 1.176 1.00 92.81 99 TYR A N 1
ATOM 777 C CA . TYR A 1 99 ? -7.106 -7.785 0.214 1.00 92.81 99 TYR A CA 1
ATOM 778 C C . TYR A 1 99 ? -5.638 -7.458 0.523 1.00 92.81 99 TYR A C 1
ATOM 780 O O . TYR A 1 99 ? -4.784 -7.564 -0.359 1.00 92.81 99 TYR A O 1
ATOM 788 N N . HIS A 1 100 ? -5.324 -7.118 1.774 1.00 91.38 100 HIS A N 1
ATOM 789 C CA . HIS A 1 100 ? -3.953 -6.850 2.201 1.00 91.38 100 HIS A CA 1
ATOM 790 C C . HIS A 1 100 ? -3.080 -8.103 2.123 1.00 91.38 100 HIS A C 1
ATOM 792 O O . HIS A 1 100 ? -1.945 -8.011 1.667 1.00 91.38 100 HIS A O 1
ATOM 798 N N . GLY A 1 101 ? -3.618 -9.278 2.472 1.00 94.25 101 GLY A N 1
ATOM 799 C CA . GLY A 1 101 ? -2.912 -10.551 2.322 1.00 94.25 101 GLY A CA 1
ATOM 800 C C . GLY A 1 101 ? -2.488 -10.825 0.876 1.00 94.25 101 GLY A C 1
ATOM 801 O O . GLY A 1 101 ? -1.337 -11.188 0.634 1.00 94.25 101 GLY A O 1
ATOM 802 N N . LYS A 1 102 ? -3.379 -10.579 -0.096 1.00 94.31 102 LYS A N 1
ATOM 803 C CA . LYS A 1 102 ? -3.049 -10.680 -1.530 1.00 94.31 102 LYS A CA 1
ATOM 804 C C . LYS A 1 102 ? -1.949 -9.696 -1.943 1.00 94.31 102 LYS A C 1
ATOM 806 O O . LYS A 1 102 ? -1.020 -10.083 -2.646 1.00 94.31 102 LYS A O 1
ATOM 811 N N . ALA A 1 103 ? -2.030 -8.442 -1.495 1.00 93.94 103 ALA A N 1
ATOM 812 C CA . ALA A 1 103 ? -1.014 -7.438 -1.803 1.00 93.94 103 ALA A CA 1
ATOM 813 C C . ALA A 1 103 ? 0.358 -7.811 -1.214 1.00 93.94 103 ALA A C 1
ATOM 815 O O . ALA A 1 103 ? 1.366 -7.716 -1.910 1.00 93.94 103 ALA A O 1
ATOM 816 N N . THR A 1 104 ? 0.406 -8.297 0.031 1.00 95.19 104 THR A N 1
ATOM 817 C CA . THR A 1 104 ? 1.646 -8.769 0.668 1.00 95.19 104 THR A CA 1
ATOM 818 C C . THR A 1 104 ? 2.278 -9.920 -0.110 1.00 95.19 104 THR A C 1
ATOM 820 O O . THR A 1 104 ? 3.472 -9.868 -0.387 1.00 95.19 104 THR A O 1
ATOM 823 N N . GLN A 1 105 ? 1.490 -10.913 -0.534 1.00 95.94 105 GLN A N 1
ATOM 824 C CA . GLN A 1 105 ? 1.998 -12.022 -1.353 1.00 95.94 105 GLN A CA 1
ATOM 825 C C . GLN A 1 105 ? 2.624 -11.524 -2.662 1.00 95.94 105 GLN A C 1
ATOM 827 O O . GLN A 1 105 ? 3.706 -11.969 -3.037 1.00 95.94 105 GLN A O 1
ATOM 832 N N . ALA A 1 106 ? 1.983 -10.565 -3.332 1.00 95.62 106 ALA A N 1
ATOM 833 C CA . ALA A 1 106 ? 2.512 -9.976 -4.557 1.00 95.62 106 ALA A CA 1
ATOM 834 C C . ALA A 1 106 ? 3.836 -9.229 -4.334 1.00 95.62 106 ALA A C 1
ATOM 836 O O . ALA A 1 106 ? 4.778 -9.400 -5.108 1.00 95.62 106 ALA A O 1
ATOM 837 N N . ILE A 1 107 ? 3.923 -8.436 -3.259 1.00 95.44 107 ILE A N 1
ATOM 838 C CA . ILE A 1 107 ? 5.150 -7.725 -2.876 1.00 95.44 107 ILE A CA 1
ATOM 839 C C . ILE A 1 107 ? 6.277 -8.728 -2.607 1.00 95.44 107 ILE A C 1
ATOM 841 O O . ILE A 1 107 ? 7.383 -8.540 -3.104 1.00 95.44 107 ILE A O 1
ATOM 845 N N . GLU A 1 108 ? 6.003 -9.815 -1.881 1.00 95.69 108 GLU A N 1
ATOM 846 C CA . GLU A 1 108 ? 6.995 -10.858 -1.596 1.00 95.69 108 GLU A CA 1
ATOM 847 C C . GLU A 1 108 ? 7.495 -11.569 -2.857 1.00 95.69 108 GLU A C 1
ATOM 849 O O . GLU A 1 108 ? 8.684 -11.875 -2.945 1.00 95.69 108 GLU A O 1
ATOM 854 N N . ILE A 1 109 ? 6.613 -11.843 -3.823 1.00 96.25 109 ILE A N 1
ATOM 855 C CA . ILE A 1 109 ? 6.998 -12.444 -5.109 1.00 96.25 109 ILE A CA 1
ATOM 856 C C . ILE A 1 109 ? 7.956 -11.508 -5.850 1.0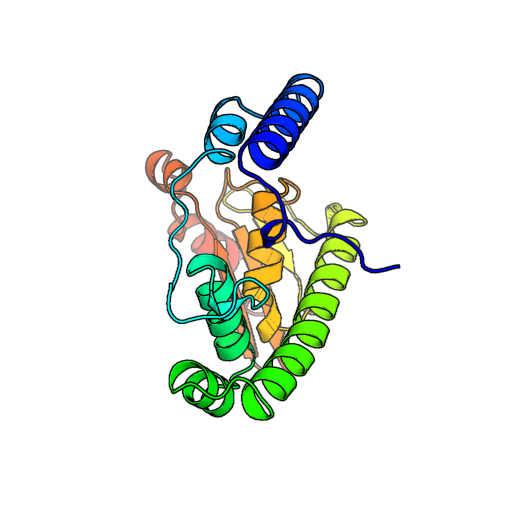0 96.25 109 ILE A C 1
ATOM 858 O O . ILE A 1 109 ? 9.036 -11.928 -6.253 1.00 96.25 109 ILE A O 1
ATOM 862 N N . ILE A 1 110 ? 7.601 -10.228 -5.981 1.00 95.75 110 ILE A N 1
ATOM 863 C CA . ILE A 1 110 ? 8.421 -9.246 -6.708 1.00 95.75 110 ILE A CA 1
ATOM 864 C C . ILE A 1 110 ? 9.746 -8.987 -5.982 1.00 95.75 110 ILE A C 1
ATOM 866 O O . ILE A 1 110 ? 10.780 -8.853 -6.624 1.00 95.75 110 ILE A O 1
ATOM 870 N N . ALA A 1 111 ? 9.743 -8.976 -4.648 1.00 93.06 111 ALA A N 1
ATOM 871 C CA . ALA A 1 111 ? 10.958 -8.835 -3.851 1.00 93.06 111 ALA A CA 1
ATOM 872 C C . ALA A 1 111 ? 11.939 -10.007 -4.042 1.00 93.06 111 ALA A C 1
ATOM 874 O O . ALA A 1 111 ? 13.149 -9.811 -3.953 1.00 93.06 111 ALA A O 1
ATOM 875 N N . LYS A 1 112 ? 11.427 -11.223 -4.281 1.00 95.38 112 LYS A N 1
ATOM 876 C CA . LYS A 1 112 ? 12.240 -12.424 -4.548 1.00 95.38 112 LYS A CA 1
ATOM 877 C C . LYS A 1 112 ? 12.716 -12.513 -5.997 1.00 95.38 112 LYS A C 1
ATOM 879 O O . LYS A 1 112 ? 13.728 -13.161 -6.242 1.00 95.38 112 LYS A O 1
ATOM 884 N N . GLU A 1 113 ? 11.997 -11.874 -6.914 1.00 93.38 113 GLU A N 1
ATOM 885 C CA . GLU A 1 113 ? 12.242 -11.894 -8.359 1.00 93.38 113 GLU A CA 1
ATOM 886 C C . GLU A 1 113 ? 12.391 -10.451 -8.892 1.00 93.38 113 GLU A C 1
ATOM 888 O O . GLU A 1 113 ? 11.567 -9.992 -9.696 1.00 93.38 113 GLU A O 1
ATOM 893 N N . PRO A 1 114 ? 13.401 -9.682 -8.428 1.00 87.75 114 PRO A N 1
ATOM 894 C CA . PRO A 1 114 ? 13.574 -8.279 -8.809 1.00 87.75 114 PRO A CA 1
ATOM 895 C C . PRO A 1 114 ? 13.810 -8.090 -10.315 1.00 87.75 114 PRO A C 1
ATOM 897 O O . PRO A 1 114 ? 13.549 -7.011 -10.841 1.00 87.75 114 PRO A O 1
ATOM 900 N N . GLU A 1 115 ? 14.239 -9.130 -11.033 1.00 90.56 115 GLU A N 1
ATOM 901 C CA . GLU A 1 115 ? 14.368 -9.150 -12.493 1.00 90.56 115 GLU A CA 1
ATOM 902 C C . GLU A 1 115 ? 13.038 -8.967 -13.239 1.00 90.56 115 GLU A C 1
ATOM 904 O O . GLU A 1 115 ? 13.054 -8.622 -14.419 1.00 90.56 115 GLU A O 1
ATOM 909 N N . LYS A 1 116 ? 11.888 -9.143 -12.566 1.00 91.25 116 LYS A N 1
ATOM 910 C CA . LYS A 1 116 ? 10.575 -8.762 -13.115 1.00 91.25 116 LYS A CA 1
ATOM 911 C C . LYS A 1 116 ? 10.429 -7.253 -13.315 1.00 91.25 116 LYS A C 1
ATOM 913 O O . LYS A 1 116 ? 9.538 -6.827 -14.047 1.00 91.25 116 LYS A O 1
ATOM 918 N N . ILE A 1 117 ? 11.242 -6.448 -12.626 1.00 94.88 117 ILE A N 1
ATOM 919 C CA . ILE A 1 117 ? 11.288 -4.998 -12.797 1.00 94.88 117 ILE A CA 1
ATOM 920 C C . ILE A 1 117 ? 12.309 -4.707 -13.888 1.00 94.88 117 ILE A C 1
ATOM 922 O O . ILE A 1 117 ? 13.521 -4.703 -13.670 1.00 94.88 117 ILE A O 1
ATOM 926 N N . GLU A 1 118 ? 11.810 -4.451 -15.086 1.00 93.94 118 GLU A N 1
ATOM 927 C CA . GLU A 1 118 ? 12.651 -4.247 -16.245 1.00 93.94 118 GLU A CA 1
ATOM 928 C C . GLU A 1 118 ? 13.072 -2.779 -16.375 1.00 93.94 118 GLU A C 1
ATOM 930 O O . GLU A 1 118 ? 12.251 -1.860 -16.464 1.00 93.94 118 GLU A O 1
ATOM 935 N N . GLU A 1 119 ? 14.380 -2.550 -16.434 1.00 93.00 119 GLU A N 1
ATOM 936 C CA . GLU A 1 119 ? 14.947 -1.223 -16.652 1.00 93.00 119 GLU A CA 1
ATOM 937 C C . GLU A 1 119 ? 14.864 -0.856 -18.143 1.00 93.00 119 GLU A C 1
ATOM 939 O O . GLU A 1 119 ? 15.418 -1.541 -19.007 1.00 93.00 119 GLU A O 1
ATOM 944 N N . ARG A 1 120 ? 14.186 0.251 -18.462 1.00 90.94 120 ARG A N 1
ATOM 945 C CA . ARG A 1 120 ? 14.151 0.837 -19.809 1.00 90.94 120 ARG A CA 1
ATOM 946 C C . ARG A 1 120 ? 14.902 2.161 -19.831 1.00 90.94 120 ARG A C 1
ATOM 948 O O . ARG A 1 120 ? 15.324 2.714 -18.809 1.00 90.94 120 ARG A O 1
ATOM 955 N N . LYS A 1 121 ? 15.075 2.709 -21.035 1.00 88.69 121 LYS A N 1
ATOM 956 C CA . LYS A 1 121 ? 15.773 3.987 -21.206 1.00 88.69 121 LYS A CA 1
ATOM 957 C C . LYS A 1 121 ? 15.046 5.105 -20.456 1.00 88.69 121 LYS A C 1
ATOM 959 O O . LYS A 1 121 ? 15.674 5.782 -19.644 1.00 88.69 121 LYS A O 1
ATOM 964 N N . ASN A 1 122 ? 13.741 5.253 -20.694 1.00 88.81 122 ASN A N 1
ATOM 965 C CA . ASN A 1 122 ? 12.949 6.370 -20.171 1.00 88.81 122 ASN A CA 1
ATOM 966 C C . ASN A 1 122 ? 12.045 6.003 -18.985 1.00 88.81 122 ASN A C 1
ATOM 968 O O . ASN A 1 122 ? 11.403 6.893 -18.436 1.00 88.81 122 ASN A O 1
ATOM 972 N N . TYR A 1 123 ? 11.947 4.725 -18.612 1.00 91.44 123 TYR A N 1
ATOM 973 C CA . TYR A 1 123 ? 11.025 4.257 -17.575 1.00 91.44 123 TYR A CA 1
ATOM 974 C C . TYR A 1 123 ? 11.474 2.924 -16.960 1.00 91.44 123 TYR A C 1
ATOM 976 O O . TYR A 1 123 ? 12.426 2.307 -17.434 1.00 91.44 123 TYR A O 1
ATOM 984 N N . ARG A 1 124 ? 10.796 2.481 -15.903 1.00 92.81 124 ARG A N 1
ATOM 985 C CA . ARG A 1 124 ? 10.826 1.091 -15.430 1.00 92.81 124 ARG A CA 1
ATOM 986 C C . ARG A 1 124 ? 9.514 0.414 -15.744 1.00 92.81 124 ARG A C 1
ATOM 988 O O . ARG A 1 124 ? 8.462 1.035 -15.594 1.00 92.81 124 ARG A O 1
ATOM 995 N N . PHE A 1 125 ? 9.583 -0.840 -16.155 1.00 94.38 125 PHE A N 1
ATOM 996 C CA . PHE A 1 125 ? 8.419 -1.631 -16.508 1.00 94.38 125 PHE A CA 1
ATOM 997 C C . PHE A 1 125 ? 8.249 -2.806 -15.550 1.00 94.38 125 PHE A C 1
ATOM 999 O O . PHE A 1 125 ? 9.224 -3.448 -15.179 1.00 94.38 125 PHE A O 1
ATOM 1006 N N . LEU A 1 126 ? 7.011 -3.097 -15.168 1.00 95.38 126 LEU A N 1
ATOM 1007 C CA . LEU A 1 126 ? 6.653 -4.325 -14.466 1.00 95.38 126 LEU A CA 1
ATOM 1008 C C . LEU A 1 126 ? 5.393 -4.898 -15.110 1.00 95.38 126 LEU A C 1
ATOM 1010 O O . LEU A 1 126 ? 4.335 -4.267 -15.050 1.00 95.38 126 LEU A O 1
ATOM 1014 N N . ASP A 1 127 ? 5.482 -6.104 -15.669 1.00 94.50 127 ASP A N 1
ATOM 1015 C CA . ASP A 1 127 ? 4.284 -6.876 -16.000 1.00 94.50 127 ASP A CA 1
ATOM 1016 C C . ASP A 1 127 ? 3.797 -7.631 -14.758 1.00 94.50 127 ASP A C 1
ATOM 1018 O O . ASP A 1 127 ? 4.337 -8.665 -14.359 1.00 94.50 127 ASP A O 1
ATOM 1022 N N . GLY A 1 128 ? 2.766 -7.084 -14.117 1.00 94.81 128 GLY A N 1
ATOM 1023 C CA . GLY A 1 128 ? 2.155 -7.662 -12.923 1.00 94.81 128 GLY A CA 1
ATOM 1024 C C . GLY A 1 128 ? 1.016 -8.634 -13.225 1.00 94.81 128 GLY A C 1
ATOM 1025 O O . GLY A 1 128 ? 0.411 -9.146 -12.283 1.00 94.81 128 GLY A O 1
ATOM 1026 N N . SER A 1 129 ? 0.698 -8.889 -14.502 1.00 93.44 129 SER A N 1
ATOM 1027 C CA . SER A 1 129 ? -0.532 -9.591 -14.918 1.00 93.44 129 SER A CA 1
ATOM 1028 C C . SER A 1 129 ? -0.694 -10.983 -14.301 1.00 93.44 129 SER A C 1
ATOM 1030 O O . SER A 1 129 ? -1.814 -11.419 -14.057 1.00 93.44 129 SER A O 1
ATOM 1032 N N . ASN A 1 130 ? 0.417 -11.670 -14.022 1.00 91.94 130 ASN A N 1
ATOM 1033 C CA . ASN A 1 130 ? 0.429 -13.003 -13.408 1.00 91.94 130 ASN A CA 1
ATOM 1034 C C . ASN A 1 130 ? 0.808 -12.984 -11.917 1.00 91.94 130 ASN A C 1
ATOM 1036 O O . ASN A 1 130 ? 1.061 -14.037 -11.337 1.00 91.94 130 ASN A O 1
ATOM 1040 N N . VAL A 1 131 ? 0.896 -11.799 -11.308 1.00 94.75 131 VAL A N 1
ATOM 1041 C CA . VAL A 1 131 ? 1.381 -11.616 -9.932 1.00 94.75 131 VAL A CA 1
ATOM 1042 C C . VAL A 1 131 ? 0.296 -11.033 -9.032 1.00 94.75 131 VAL A C 1
ATOM 1044 O O . VAL A 1 131 ? 0.137 -11.488 -7.901 1.00 94.75 131 VAL A O 1
ATOM 1047 N N . PHE A 1 132 ? -0.465 -10.045 -9.508 1.00 95.38 132 PHE A N 1
ATOM 1048 C CA . PHE A 1 132 ? -1.514 -9.412 -8.712 1.00 95.38 132 PHE A CA 1
ATOM 1049 C C . PHE A 1 132 ? -2.669 -8.870 -9.548 1.00 95.38 132 PHE A C 1
ATOM 1051 O O . PHE A 1 132 ? -2.552 -8.581 -10.735 1.00 95.38 132 PHE A O 1
ATOM 1058 N N . GLU A 1 133 ? -3.813 -8.716 -8.888 1.00 93.06 133 GLU A N 1
ATOM 1059 C CA . GLU A 1 133 ? -5.036 -8.195 -9.487 1.00 93.06 133 GLU A CA 1
ATOM 1060 C C . GLU A 1 133 ? -5.021 -6.657 -9.542 1.00 93.06 133 GLU A C 1
ATOM 1062 O O . GLU A 1 133 ? -4.457 -5.974 -8.678 1.00 93.06 133 GLU A O 1
ATOM 1067 N N . ASN A 1 134 ? -5.739 -6.088 -10.516 1.00 93.06 134 ASN A N 1
ATOM 1068 C CA . ASN A 1 134 ? -5.845 -4.637 -10.702 1.00 93.06 134 ASN A CA 1
ATOM 1069 C C . ASN A 1 134 ? -6.394 -3.885 -9.470 1.00 93.06 134 ASN A C 1
ATOM 1071 O O . ASN A 1 134 ? -6.018 -2.739 -9.235 1.00 93.06 134 ASN A O 1
ATOM 1075 N N . ASN A 1 135 ? -7.244 -4.514 -8.653 1.00 91.94 135 ASN A N 1
ATOM 1076 C CA . ASN A 1 135 ? -7.750 -3.918 -7.407 1.00 91.94 135 ASN A CA 1
ATOM 1077 C C . ASN A 1 135 ? -6.631 -3.677 -6.369 1.00 91.94 135 ASN A C 1
ATOM 1079 O O . ASN A 1 135 ? -6.682 -2.682 -5.654 1.00 91.94 135 ASN A O 1
ATOM 1083 N N . THR A 1 136 ? -5.608 -4.535 -6.309 1.00 93.81 136 THR A N 1
ATOM 1084 C CA . THR A 1 136 ? -4.462 -4.438 -5.383 1.00 93.81 136 THR A CA 1
ATOM 1085 C C . THR A 1 136 ? -3.311 -3.596 -5.925 1.00 93.81 136 THR A C 1
ATOM 1087 O O . THR A 1 136 ? -2.406 -3.238 -5.172 1.00 93.81 136 THR A O 1
ATOM 1090 N N . ALA A 1 137 ? -3.357 -3.231 -7.209 1.00 93.62 137 ALA A N 1
ATOM 1091 C CA . ALA A 1 137 ? -2.252 -2.598 -7.918 1.00 93.62 137 ALA A CA 1
ATOM 1092 C C . ALA A 1 137 ? -1.707 -1.356 -7.216 1.00 93.62 137 ALA A C 1
ATOM 1094 O O . ALA A 1 137 ? -0.503 -1.250 -7.006 1.00 93.62 137 ALA A O 1
ATOM 1095 N N . LYS A 1 138 ? -2.588 -0.444 -6.785 1.00 89.88 138 LYS A N 1
ATOM 1096 C CA . LYS A 1 138 ? -2.171 0.773 -6.077 1.00 89.88 138 LYS A CA 1
ATOM 1097 C C . LYS A 1 138 ? -1.349 0.447 -4.828 1.00 89.88 138 LYS A C 1
ATOM 1099 O O . LYS A 1 138 ? -0.282 1.022 -4.657 1.00 89.88 138 LYS A O 1
ATOM 1104 N N . GLN A 1 139 ? -1.828 -0.478 -3.995 1.00 92.38 139 GLN A N 1
ATOM 1105 C CA . GLN A 1 139 ? -1.150 -0.846 -2.752 1.00 92.38 139 GLN A CA 1
ATOM 1106 C C . GLN A 1 139 ? 0.195 -1.527 -3.016 1.00 92.38 139 GLN A C 1
ATOM 1108 O O . GLN A 1 139 ? 1.177 -1.195 -2.361 1.00 92.38 139 GLN A O 1
ATOM 1113 N N . VAL A 1 140 ? 0.240 -2.461 -3.968 1.00 95.38 140 VAL A N 1
ATOM 1114 C CA . VAL A 1 140 ? 1.475 -3.172 -4.325 1.00 95.38 140 VAL A CA 1
ATOM 1115 C C . VAL A 1 140 ? 2.521 -2.188 -4.845 1.00 95.38 140 VAL A C 1
ATOM 1117 O O . VAL A 1 140 ? 3.650 -2.187 -4.368 1.00 95.38 140 VAL A O 1
ATOM 1120 N N . ILE A 1 141 ? 2.140 -1.310 -5.775 1.00 94.88 141 ILE A N 1
ATOM 1121 C CA . ILE A 1 141 ? 3.052 -0.326 -6.365 1.00 94.88 141 ILE A CA 1
ATOM 1122 C C . ILE A 1 141 ? 3.572 0.646 -5.304 1.00 94.88 141 ILE A C 1
ATOM 1124 O O . ILE A 1 141 ? 4.777 0.875 -5.241 1.00 94.88 141 ILE A O 1
ATOM 1128 N N . ASP A 1 142 ? 2.688 1.201 -4.470 1.00 91.25 142 ASP A N 1
ATOM 1129 C CA . ASP A 1 142 ? 3.086 2.161 -3.434 1.00 91.25 142 ASP A CA 1
ATOM 1130 C C . ASP A 1 142 ? 4.060 1.504 -2.437 1.00 91.25 142 ASP A C 1
ATOM 1132 O O . ASP A 1 142 ? 5.129 2.052 -2.179 1.00 91.25 142 ASP A O 1
ATOM 1136 N N . ALA A 1 143 ? 3.787 0.270 -1.999 1.00 92.06 143 ALA A N 1
ATOM 1137 C CA . ALA A 1 143 ? 4.676 -0.466 -1.099 1.00 92.06 143 ALA A CA 1
ATOM 1138 C C . ALA A 1 143 ? 6.042 -0.807 -1.726 1.00 92.06 143 ALA A C 1
ATOM 1140 O O . ALA A 1 143 ? 7.071 -0.733 -1.053 1.00 92.06 143 ALA A O 1
ATOM 1141 N N . LEU A 1 144 ? 6.090 -1.173 -3.012 1.00 93.56 144 LEU A N 1
ATOM 1142 C CA . LEU A 1 144 ? 7.352 -1.445 -3.713 1.00 93.56 144 LEU A CA 1
ATOM 1143 C C . LEU A 1 144 ? 8.205 -0.181 -3.873 1.00 93.56 144 LEU A C 1
ATOM 1145 O O . LEU A 1 144 ? 9.430 -0.254 -3.779 1.00 93.56 144 LEU A O 1
ATOM 1149 N N . VAL A 1 145 ? 7.569 0.973 -4.087 1.00 91.38 145 VAL A N 1
ATOM 1150 C CA . VAL A 1 145 ? 8.259 2.268 -4.155 1.00 91.38 145 VAL A CA 1
ATOM 1151 C C . VAL A 1 145 ? 8.763 2.691 -2.777 1.00 91.38 145 VAL A C 1
ATOM 1153 O O . VAL A 1 145 ? 9.928 3.058 -2.640 1.00 91.38 145 VAL A O 1
ATOM 1156 N N . GLU A 1 146 ? 7.919 2.610 -1.749 1.00 86.62 146 GLU A N 1
ATOM 1157 C CA . GLU A 1 146 ? 8.255 3.013 -0.376 1.00 86.62 146 GLU A CA 1
ATOM 1158 C C . GLU A 1 146 ? 9.338 2.130 0.255 1.00 86.62 146 GLU A C 1
ATOM 1160 O O . GLU A 1 146 ? 10.196 2.631 0.978 1.00 86.62 146 GLU A O 1
ATOM 1165 N N . SER A 1 147 ? 9.342 0.831 -0.055 1.00 85.06 147 SER A N 1
ATOM 1166 C CA . SER A 1 147 ? 10.393 -0.101 0.379 1.00 85.06 147 SER A CA 1
ATOM 1167 C C . SER A 1 147 ? 11.706 0.044 -0.396 1.00 85.06 147 SER A C 1
ATOM 1169 O O . SER A 1 147 ? 12.700 -0.583 -0.035 1.00 85.06 147 SER A O 1
ATOM 1171 N N . GLY A 1 148 ? 11.727 0.838 -1.470 1.00 86.62 148 GLY A N 1
ATOM 1172 C CA . GLY A 1 148 ? 12.896 1.019 -2.329 1.00 86.62 148 GLY A CA 1
ATOM 1173 C C . GLY A 1 148 ? 13.184 -0.150 -3.277 1.00 86.62 148 GLY A C 1
ATOM 1174 O O . GLY A 1 148 ? 14.139 -0.063 -4.044 1.00 86.62 148 GLY A O 1
ATOM 1175 N N . ILE A 1 149 ? 12.360 -1.207 -3.281 1.00 89.75 149 ILE A N 1
ATOM 1176 C CA . ILE A 1 149 ? 12.462 -2.330 -4.234 1.00 89.75 149 ILE A CA 1
ATOM 1177 C C . ILE A 1 149 ? 12.283 -1.827 -5.670 1.00 89.75 149 ILE A C 1
ATOM 1179 O O . ILE A 1 149 ? 12.948 -2.297 -6.590 1.00 89.75 149 ILE A O 1
ATOM 1183 N N . MET A 1 150 ? 11.406 -0.839 -5.855 1.00 91.12 150 MET A N 1
ATOM 1184 C CA . MET A 1 150 ? 11.179 -0.174 -7.131 1.00 91.12 150 MET A CA 1
ATOM 1185 C C . MET A 1 150 ? 11.452 1.329 -6.994 1.00 91.12 150 MET A C 1
ATOM 1187 O O . MET A 1 150 ? 10.524 2.107 -6.764 1.00 91.12 150 MET A O 1
ATOM 1191 N N . PRO A 1 151 ? 12.720 1.766 -7.120 1.00 88.19 151 PRO A N 1
ATOM 1192 C CA . PRO A 1 151 ? 13.075 3.176 -6.999 1.00 88.19 151 PRO A CA 1
ATOM 1193 C C . PRO A 1 151 ? 12.298 4.044 -8.000 1.00 88.19 151 PRO A C 1
ATOM 1195 O O . PRO A 1 151 ? 11.925 3.585 -9.079 1.00 88.19 151 PRO A O 1
ATOM 1198 N N . ILE A 1 152 ? 12.067 5.317 -7.670 1.00 87.50 152 ILE A N 1
ATOM 1199 C CA . ILE A 1 152 ? 11.282 6.254 -8.500 1.00 87.50 152 ILE A CA 1
ATOM 1200 C C . ILE A 1 152 ? 12.127 7.408 -9.075 1.00 87.50 152 ILE A C 1
ATOM 1202 O O . ILE A 1 152 ? 11.673 8.543 -9.215 1.00 87.50 152 ILE A O 1
ATOM 1206 N N . ASP A 1 153 ? 13.378 7.128 -9.435 1.00 86.00 153 ASP A N 1
ATOM 1207 C CA . ASP A 1 153 ? 14.281 8.012 -10.200 1.00 86.00 153 ASP A CA 1
ATOM 1208 C C . ASP A 1 153 ? 13.956 8.073 -11.707 1.00 86.00 153 ASP A C 1
ATOM 1210 O O . ASP A 1 153 ? 14.455 8.946 -12.424 1.00 86.00 153 ASP A O 1
ATOM 1214 N N . LYS A 1 154 ? 13.070 7.189 -12.176 1.00 88.75 154 LYS A N 1
ATOM 1215 C CA . LYS A 1 154 ? 12.411 7.229 -13.487 1.00 88.75 154 LYS A CA 1
ATOM 1216 C C . LYS A 1 154 ? 10.909 6.966 -13.324 1.00 88.75 154 LYS A C 1
ATOM 1218 O O . LYS A 1 154 ? 10.508 6.410 -12.299 1.00 88.75 154 LYS A O 1
ATOM 1223 N N . PRO A 1 155 ? 10.069 7.360 -14.299 1.00 91.06 155 PRO A N 1
ATOM 1224 C CA . PRO A 1 155 ? 8.680 6.923 -14.348 1.00 91.06 155 PRO A CA 1
ATOM 1225 C C . PRO A 1 155 ? 8.588 5.398 -14.270 1.00 91.06 155 PRO A C 1
ATOM 1227 O O . PRO A 1 155 ? 9.364 4.692 -14.911 1.00 91.06 155 PRO A O 1
ATOM 1230 N N . ILE A 1 156 ? 7.634 4.897 -13.501 1.00 93.19 156 ILE A N 1
ATOM 1231 C CA . ILE A 1 156 ? 7.310 3.476 -13.395 1.00 93.19 156 ILE A CA 1
ATOM 1232 C C . ILE A 1 156 ? 6.018 3.246 -14.166 1.00 93.19 156 ILE A C 1
ATOM 1234 O O . ILE A 1 156 ? 5.041 3.971 -13.964 1.00 93.19 156 ILE A O 1
ATOM 1238 N N . ILE A 1 157 ? 6.003 2.221 -15.009 1.00 94.38 157 ILE A N 1
ATOM 1239 C CA . ILE A 1 157 ? 4.821 1.733 -15.709 1.00 94.38 157 ILE A CA 1
ATOM 1240 C C . ILE A 1 157 ? 4.590 0.291 -15.280 1.00 94.38 157 ILE A C 1
ATOM 1242 O O . ILE A 1 157 ? 5.414 -0.586 -15.527 1.00 94.38 157 ILE A O 1
ATOM 1246 N N . VAL A 1 158 ? 3.444 0.048 -14.660 1.00 95.81 158 VAL A N 1
ATOM 1247 C CA . VAL A 1 158 ? 2.983 -1.293 -14.321 1.00 95.81 158 VAL A CA 1
ATOM 1248 C C . VAL A 1 158 ? 1.854 -1.676 -15.258 1.00 95.81 158 VAL A C 1
ATOM 1250 O O . VAL A 1 158 ? 0.843 -0.975 -15.352 1.00 95.81 158 VAL A O 1
ATOM 1253 N N . HIS A 1 159 ? 2.041 -2.795 -15.941 1.00 94.62 159 HIS A N 1
ATOM 1254 C CA . HIS A 1 159 ? 1.086 -3.382 -16.863 1.00 94.62 159 HIS A CA 1
ATOM 1255 C C . HIS A 1 159 ? 0.330 -4.523 -16.184 1.00 94.62 159 HIS A C 1
ATOM 1257 O O . HIS A 1 159 ? 0.939 -5.380 -15.546 1.00 94.62 159 HIS A O 1
ATOM 1263 N N . LEU A 1 160 ? -0.997 -4.525 -16.326 1.00 94.94 160 LEU A N 1
ATOM 1264 C CA . LEU A 1 160 ? -1.878 -5.582 -15.835 1.00 94.94 160 LEU A CA 1
ATOM 1265 C C . LEU A 1 160 ? -2.930 -5.934 -16.882 1.00 94.94 160 LEU A C 1
ATOM 1267 O O . LEU A 1 160 ? -3.616 -5.055 -17.408 1.00 94.94 160 LEU A O 1
ATOM 1271 N N . LYS A 1 161 ? -3.127 -7.229 -17.109 1.00 91.31 161 LYS A N 1
ATOM 1272 C CA . LYS A 1 161 ? -4.212 -7.767 -17.930 1.00 91.31 161 LYS A CA 1
ATOM 1273 C C . LYS A 1 161 ? -5.384 -8.215 -17.053 1.00 91.31 161 LYS A C 1
ATOM 1275 O O . LYS A 1 161 ? -5.221 -9.046 -16.168 1.00 91.31 161 LYS A O 1
ATOM 1280 N N . ASP A 1 162 ? -6.573 -7.685 -17.328 1.00 88.31 162 ASP A N 1
ATOM 1281 C CA . ASP A 1 162 ? -7.843 -8.077 -16.699 1.00 88.31 162 ASP A CA 1
ATOM 1282 C C . ASP A 1 162 ? -8.832 -8.496 -17.798 1.00 88.31 162 ASP A C 1
ATOM 1284 O O . ASP A 1 162 ? -9.527 -7.679 -18.417 1.00 88.31 162 ASP A O 1
ATOM 1288 N N . GLY A 1 163 ? -8.811 -9.790 -18.129 1.00 86.44 163 GLY A N 1
ATOM 1289 C CA . GLY A 1 163 ? -9.517 -10.337 -19.286 1.00 86.44 163 GLY A CA 1
ATOM 1290 C C . GLY A 1 163 ? -9.045 -9.694 -20.594 1.00 86.44 163 GLY A C 1
ATOM 1291 O O . GLY A 1 163 ? -7.880 -9.812 -20.974 1.00 86.44 163 GLY A O 1
ATOM 1292 N N . ASN A 1 164 ? -9.954 -8.993 -21.277 1.00 86.12 164 ASN A N 1
ATOM 1293 C CA . ASN A 1 164 ? -9.666 -8.281 -22.530 1.00 86.12 164 ASN A CA 1
ATOM 1294 C C . ASN A 1 164 ? -9.219 -6.827 -22.312 1.00 86.12 164 ASN A C 1
ATOM 1296 O O . ASN A 1 164 ? -9.066 -6.085 -23.281 1.00 86.12 164 ASN A O 1
ATOM 1300 N N . LYS A 1 165 ? -9.067 -6.387 -21.060 1.00 89.31 165 LYS A N 1
ATOM 1301 C CA . LYS A 1 165 ? -8.647 -5.025 -20.729 1.00 89.31 165 LYS A CA 1
ATOM 1302 C C . LYS A 1 165 ? -7.191 -5.017 -20.298 1.00 89.31 165 LYS A C 1
ATOM 1304 O O . LYS A 1 165 ? -6.758 -5.882 -19.542 1.00 89.31 165 LYS A O 1
ATOM 1309 N N . ILE A 1 166 ? -6.477 -3.991 -20.741 1.00 90.19 166 ILE A N 1
ATOM 1310 C CA . ILE A 1 166 ? -5.160 -3.643 -20.224 1.00 90.19 166 ILE A CA 1
ATOM 1311 C C . ILE A 1 166 ? -5.324 -2.458 -19.277 1.00 90.19 166 ILE A C 1
ATOM 1313 O O . ILE A 1 166 ? -5.958 -1.454 -19.609 1.00 90.19 166 ILE A O 1
ATOM 1317 N N . HIS A 1 167 ? -4.738 -2.586 -18.096 1.00 92.50 167 HIS A N 1
ATOM 1318 C CA . HIS A 1 167 ? -4.613 -1.534 -17.106 1.00 92.50 167 HIS A CA 1
ATOM 1319 C C . HIS A 1 167 ? -3.145 -1.124 -17.019 1.00 92.50 167 HIS A C 1
ATOM 1321 O O . HIS A 1 167 ? -2.278 -1.948 -16.738 1.00 92.50 167 HIS A O 1
ATOM 1327 N N . LEU A 1 168 ? -2.879 0.161 -17.250 1.00 93.44 168 LEU A N 1
ATOM 1328 C CA . LEU A 1 168 ? -1.565 0.756 -17.039 1.00 93.44 168 LEU A CA 1
ATOM 1329 C C . LEU A 1 168 ? -1.622 1.640 -15.803 1.00 93.44 168 LEU A C 1
ATOM 1331 O O . LEU A 1 168 ? -2.388 2.605 -15.756 1.00 93.44 168 LEU A O 1
ATOM 1335 N N . HIS A 1 169 ? -0.793 1.324 -14.819 1.00 93.81 169 HIS A N 1
ATOM 1336 C CA . HIS A 1 169 ? -0.573 2.175 -13.659 1.00 93.81 169 HIS A CA 1
ATOM 1337 C C . HIS A 1 169 ? 0.754 2.887 -13.834 1.00 93.81 169 HIS A C 1
ATOM 1339 O O . HIS A 1 169 ? 1.784 2.250 -14.037 1.00 93.81 169 HIS A O 1
ATOM 1345 N N . VAL A 1 170 ? 0.723 4.213 -13.756 1.00 91.62 170 VAL A N 1
ATOM 1346 C CA . VAL A 1 170 ? 1.920 5.039 -13.903 1.00 91.62 170 VAL A CA 1
ATOM 1347 C C . VAL A 1 170 ? 2.213 5.726 -12.579 1.00 91.62 170 VAL A C 1
ATOM 1349 O O . VAL A 1 170 ? 1.329 6.339 -11.973 1.00 91.62 170 VAL A O 1
ATOM 1352 N N . ARG A 1 171 ? 3.462 5.625 -12.128 1.00 89.69 171 ARG A N 1
ATOM 1353 C CA . ARG A 1 171 ? 3.982 6.375 -10.983 1.00 89.69 171 ARG A CA 1
ATOM 1354 C C . ARG A 1 171 ? 5.150 7.240 -11.413 1.00 89.69 171 ARG A C 1
ATOM 1356 O O . ARG A 1 171 ? 6.026 6.808 -12.154 1.00 89.69 171 ARG A O 1
ATOM 1363 N N . GLU A 1 172 ? 5.164 8.465 -10.913 1.00 84.88 172 GLU A N 1
ATOM 1364 C CA . GLU A 1 172 ? 6.223 9.433 -11.157 1.00 84.88 172 GLU A CA 1
ATOM 1365 C C . GLU A 1 172 ? 6.487 10.239 -9.882 1.00 84.88 172 GLU A C 1
ATOM 1367 O O . GLU A 1 172 ? 5.597 10.396 -9.044 1.00 84.88 172 GLU A O 1
ATOM 1372 N N . SER A 1 173 ? 7.717 10.727 -9.719 1.00 81.69 173 SER A N 1
ATOM 1373 C CA . SER A 1 173 ? 8.083 11.610 -8.614 1.00 81.69 173 SER A CA 1
ATOM 1374 C C . SER A 1 173 ? 8.173 13.065 -9.093 1.00 81.69 173 SER A C 1
ATOM 1376 O O . SER A 1 173 ? 8.588 13.313 -10.228 1.00 81.69 173 SER A O 1
ATOM 1378 N N . PRO A 1 174 ? 7.871 14.063 -8.240 1.00 75.44 174 PRO A N 1
ATOM 1379 C CA . PRO A 1 174 ? 8.069 15.473 -8.588 1.00 75.44 174 PRO A CA 1
ATOM 1380 C C . PRO A 1 174 ? 9.505 15.792 -9.035 1.00 75.44 174 PRO A C 1
ATOM 1382 O O . PRO A 1 174 ? 9.724 16.670 -9.866 1.00 75.44 174 PRO A O 1
ATOM 1385 N N . ILE A 1 175 ? 10.482 15.046 -8.513 1.00 76.06 175 ILE A N 1
ATOM 1386 C CA . ILE A 1 175 ? 11.897 15.157 -8.877 1.00 76.06 175 ILE A CA 1
ATOM 1387 C C . ILE A 1 175 ? 12.120 14.748 -10.341 1.00 76.06 175 ILE A C 1
ATOM 1389 O O . ILE A 1 175 ? 12.906 15.392 -11.030 1.00 76.06 175 ILE A O 1
ATOM 1393 N N . ASN A 1 176 ? 11.426 13.722 -10.840 1.00 71.75 176 ASN A N 1
ATOM 1394 C CA . ASN A 1 176 ? 11.536 13.275 -12.234 1.00 71.75 176 ASN A CA 1
ATOM 1395 C C . ASN A 1 176 ? 11.036 14.342 -13.204 1.00 71.75 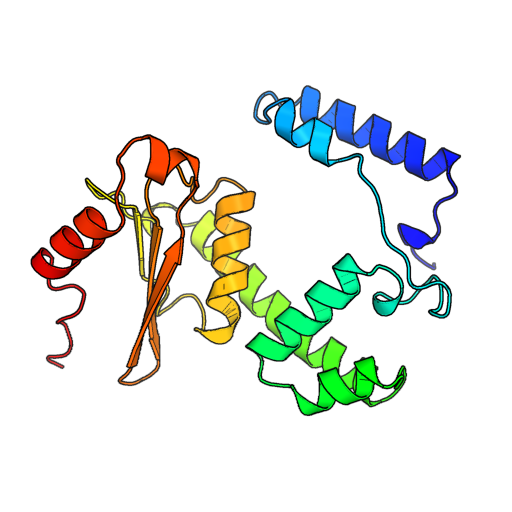176 ASN A C 1
ATOM 1397 O O . ASN A 1 176 ? 11.743 14.681 -14.153 1.00 71.75 176 ASN A O 1
ATOM 1401 N N . ILE A 1 177 ? 9.886 14.942 -12.888 1.00 72.31 177 ILE A N 1
ATOM 1402 C CA . ILE A 1 177 ? 9.313 16.044 -13.668 1.00 72.31 177 ILE A CA 1
ATOM 1403 C C . ILE A 1 177 ? 10.314 17.206 -13.741 1.00 72.31 177 ILE A C 1
ATOM 1405 O O . ILE A 1 177 ? 10.571 17.744 -14.816 1.00 72.31 177 ILE A O 1
ATOM 1409 N N . GLN A 1 178 ? 10.944 17.555 -12.614 1.00 72.12 178 GLN A N 1
ATOM 1410 C CA . GLN A 1 178 ? 11.964 18.611 -12.559 1.00 72.12 178 GLN A CA 1
ATOM 1411 C C . GLN A 1 178 ? 13.249 18.259 -13.324 1.00 72.12 178 GLN A C 1
ATOM 1413 O O . GLN A 1 178 ? 13.883 19.146 -13.890 1.00 72.12 178 GLN A O 1
ATOM 1418 N N . LYS A 1 179 ? 13.635 16.978 -13.365 1.00 69.19 179 LYS A N 1
ATOM 1419 C CA . LYS A 1 179 ? 14.801 16.476 -14.114 1.00 69.19 179 LYS A CA 1
ATOM 1420 C C . LYS A 1 179 ? 14.537 16.304 -15.615 1.00 69.19 179 LYS A C 1
ATOM 1422 O O . LYS A 1 179 ? 15.435 15.881 -16.338 1.00 69.19 179 LYS A O 1
ATOM 1427 N N . GLY A 1 180 ? 13.333 16.622 -16.094 1.00 68.44 180 GLY A N 1
ATOM 1428 C CA . GLY A 1 180 ? 12.958 16.473 -17.502 1.00 68.44 180 GLY A CA 1
ATOM 1429 C C . GLY A 1 180 ? 12.660 15.031 -17.917 1.00 68.44 180 GLY A C 1
ATOM 1430 O O . GLY A 1 180 ? 12.496 14.760 -19.106 1.00 68.44 180 GLY A O 1
ATOM 1431 N N . HIS A 1 181 ? 12.553 14.102 -16.961 1.00 67.69 181 HIS A N 1
ATOM 1432 C CA . HIS A 1 181 ? 11.907 12.821 -17.214 1.00 67.69 181 HIS A CA 1
ATOM 1433 C C . HIS A 1 181 ? 10.414 13.104 -17.342 1.00 67.69 181 HIS A C 1
ATOM 1435 O O . HIS A 1 181 ? 9.743 13.408 -16.363 1.00 67.69 181 HIS A O 1
ATOM 1441 N N . LEU A 1 182 ? 9.928 13.093 -18.580 1.00 75.19 182 LEU A N 1
ATOM 1442 C CA . LEU A 1 182 ? 8.527 13.315 -18.890 1.00 75.19 182 LEU A CA 1
ATOM 1443 C C . LEU A 1 182 ? 7.876 11.971 -19.183 1.00 75.19 182 LEU A C 1
ATOM 1445 O O . LEU A 1 182 ? 8.343 11.239 -20.061 1.00 75.19 182 LEU A O 1
ATOM 1449 N N . ILE A 1 183 ? 6.732 11.717 -18.548 1.00 81.94 183 ILE A N 1
ATOM 1450 C CA . ILE A 1 183 ? 5.813 10.622 -18.893 1.00 81.94 183 ILE A CA 1
ATOM 1451 C C . ILE A 1 183 ? 5.602 10.499 -20.414 1.00 81.94 183 ILE A C 1
ATOM 1453 O O . ILE A 1 183 ? 5.487 9.392 -20.933 1.00 81.94 183 ILE A O 1
ATOM 1457 N N . TYR A 1 184 ? 5.628 11.615 -21.150 1.00 84.50 184 TYR A N 1
ATOM 1458 C CA . TYR A 1 184 ? 5.587 11.628 -22.613 1.00 84.50 184 TYR A CA 1
ATOM 1459 C C . TYR A 1 184 ? 6.620 10.687 -23.261 1.00 84.50 184 TYR A C 1
ATOM 1461 O O . TYR A 1 184 ? 6.257 9.848 -24.079 1.00 84.50 184 TYR A O 1
ATOM 1469 N N . HIS A 1 185 ? 7.896 10.771 -22.874 1.00 85.69 185 HIS A N 1
ATOM 1470 C CA . HIS A 1 185 ? 8.955 9.944 -23.461 1.00 85.69 185 HIS A CA 1
ATOM 1471 C C . HIS A 1 185 ? 8.846 8.469 -23.066 1.00 85.69 185 HIS A C 1
ATOM 1473 O O . HIS A 1 185 ? 9.248 7.600 -23.842 1.00 85.69 185 HIS A O 1
ATOM 1479 N N . ALA A 1 186 ? 8.291 8.188 -21.885 1.00 87.62 186 ALA A N 1
ATOM 1480 C CA . ALA A 1 186 ? 7.978 6.830 -21.464 1.00 87.62 186 ALA A CA 1
ATOM 1481 C C . ALA A 1 186 ? 6.872 6.229 -22.345 1.00 87.62 186 ALA A C 1
ATOM 1483 O O . ALA A 1 186 ? 7.043 5.134 -22.872 1.00 87.62 186 ALA A O 1
ATOM 1484 N N . PHE A 1 187 ? 5.785 6.968 -22.595 1.00 87.44 187 PHE A N 1
ATOM 1485 C CA . PHE A 1 187 ? 4.702 6.502 -23.466 1.00 87.44 187 PHE A CA 1
ATOM 1486 C C . PHE A 1 187 ? 5.109 6.378 -24.935 1.00 87.44 187 PHE A C 1
ATOM 1488 O O . PHE A 1 187 ? 4.696 5.425 -25.590 1.00 87.44 187 PHE A O 1
ATOM 1495 N N . GLU A 1 188 ? 5.907 7.305 -25.467 1.00 87.00 188 GLU A N 1
ATOM 1496 C CA . GLU A 1 188 ? 6.399 7.196 -26.846 1.00 87.00 188 GLU A CA 1
ATOM 1497 C C . GLU A 1 188 ? 7.292 5.964 -27.029 1.00 87.00 188 GLU A C 1
ATOM 1499 O O . GLU A 1 188 ? 7.150 5.253 -28.020 1.00 87.00 188 GLU A O 1
ATOM 1504 N N . GLN A 1 189 ? 8.150 5.659 -26.050 1.00 87.00 189 GLN A N 1
ATOM 1505 C CA . GLN A 1 189 ? 8.930 4.423 -26.057 1.00 87.00 189 GLN A CA 1
ATOM 1506 C C . GLN A 1 189 ? 8.024 3.185 -25.920 1.00 87.00 189 GLN A C 1
ATOM 1508 O O . GLN A 1 189 ? 8.153 2.253 -26.706 1.00 87.00 189 GLN A O 1
ATOM 1513 N N . LEU A 1 190 ? 7.072 3.188 -24.980 1.00 86.75 190 LEU A N 1
ATOM 1514 C CA . LEU A 1 190 ? 6.139 2.076 -24.754 1.00 86.75 190 LEU A CA 1
ATOM 1515 C C . LEU A 1 190 ? 5.341 1.716 -26.018 1.00 86.75 190 LEU A C 1
ATOM 1517 O O . LEU A 1 190 ? 5.131 0.540 -26.300 1.00 86.75 190 LEU A O 1
ATOM 1521 N N . LYS A 1 191 ? 4.916 2.718 -26.802 1.00 85.38 191 LYS A N 1
ATOM 1522 C CA . LYS A 1 191 ? 4.229 2.503 -28.088 1.00 85.38 191 LYS A CA 1
ATOM 1523 C C . LYS A 1 191 ? 5.121 1.832 -29.133 1.00 85.38 191 LYS A C 1
ATOM 1525 O O . LYS A 1 191 ? 4.607 1.072 -29.938 1.00 85.38 191 LYS A O 1
ATOM 1530 N N . GLN A 1 192 ? 6.418 2.140 -29.148 1.00 84.62 192 GLN A N 1
ATOM 1531 C CA . GLN A 1 192 ? 7.376 1.551 -30.092 1.00 84.62 192 GLN A CA 1
ATOM 1532 C C . GLN A 1 192 ? 7.728 0.102 -29.742 1.00 84.62 192 GLN A C 1
ATOM 1534 O O . GLN A 1 192 ? 8.142 -0.649 -30.617 1.00 84.62 192 GLN A O 1
ATOM 1539 N N . GLU A 1 193 ? 7.586 -0.279 -28.472 1.00 81.62 193 GLU A N 1
ATOM 1540 C CA . GLU A 1 193 ? 7.891 -1.622 -27.971 1.00 81.62 193 GLU A CA 1
ATOM 1541 C C . GLU A 1 193 ? 6.735 -2.624 -28.193 1.00 81.62 193 GLU A C 1
ATOM 1543 O O . GLU A 1 193 ? 6.844 -3.763 -27.756 1.00 81.62 193 GLU A O 1
ATOM 1548 N N . ASP A 1 194 ? 5.631 -2.222 -28.843 1.00 72.62 194 ASP A N 1
ATOM 1549 C CA . ASP A 1 194 ? 4.424 -3.032 -29.116 1.00 72.62 194 ASP A CA 1
ATOM 1550 C C . ASP A 1 194 ? 3.791 -3.721 -27.881 1.00 72.62 194 ASP A C 1
ATOM 1552 O O . ASP A 1 194 ? 2.861 -4.515 -28.012 1.00 72.62 194 ASP A O 1
ATOM 1556 N N . ILE A 1 195 ? 4.195 -3.346 -26.660 1.00 72.62 195 ILE A N 1
ATOM 1557 C CA . ILE A 1 195 ? 3.704 -3.909 -25.385 1.00 72.62 195 ILE A CA 1
ATOM 1558 C C . ILE A 1 195 ? 2.179 -3.762 -25.242 1.00 72.62 195 ILE A C 1
ATOM 1560 O O . ILE A 1 195 ? 1.510 -4.606 -24.655 1.00 72.62 195 ILE A O 1
ATOM 1564 N N . LEU A 1 196 ? 1.606 -2.695 -25.807 1.00 66.75 196 LEU A N 1
ATOM 1565 C CA . LEU A 1 196 ? 0.159 -2.435 -25.789 1.00 66.75 196 LEU A CA 1
ATOM 1566 C C . LEU A 1 196 ? -0.609 -3.136 -26.919 1.00 66.75 196 LEU A C 1
ATOM 1568 O O . LEU A 1 196 ? -1.838 -3.067 -26.958 1.00 66.75 196 LEU A O 1
ATOM 1572 N N . LEU A 1 197 ? 0.101 -3.746 -27.868 1.00 57.66 197 LEU A N 1
ATOM 1573 C CA . LEU A 1 197 ? -0.444 -4.270 -29.119 1.00 57.66 197 LEU A CA 1
ATOM 1574 C C . LEU A 1 197 ? -0.440 -5.799 -29.192 1.00 57.66 197 LEU A C 1
ATOM 1576 O O . LEU A 1 197 ? -0.962 -6.344 -30.167 1.00 57.66 197 LEU A O 1
ATOM 1580 N N . ASP A 1 198 ? 0.009 -6.496 -28.143 1.00 54.34 198 ASP A N 1
ATOM 1581 C CA . ASP A 1 198 ? 0.003 -7.966 -28.050 1.00 54.34 198 ASP A CA 1
ATOM 1582 C C . ASP A 1 198 ? -1.410 -8.575 -27.840 1.00 54.34 198 ASP A C 1
ATOM 1584 O O . ASP A 1 198 ? -1.621 -9.621 -27.231 1.00 54.34 198 ASP A O 1
ATOM 1588 N N . HIS A 1 199 ? -2.430 -7.911 -28.389 1.00 48.50 199 HIS A N 1
ATOM 1589 C CA . HIS A 1 199 ? -3.818 -8.363 -28.490 1.00 48.50 199 HIS A CA 1
ATOM 1590 C C . HIS A 1 199 ? -4.065 -9.302 -29.688 1.00 48.50 199 HIS A C 1
ATOM 1592 O O . HIS A 1 199 ? -5.210 -9.479 -30.108 1.00 48.50 199 HIS A O 1
ATOM 1598 N N . LYS A 1 200 ? -3.022 -9.915 -30.261 1.00 37.00 200 LYS A N 1
ATOM 1599 C CA . LYS A 1 200 ? -3.168 -10.938 -31.307 1.00 37.00 200 LYS A CA 1
ATOM 1600 C C . LYS A 1 200 ? -2.954 -12.336 -30.729 1.00 37.00 200 LYS A C 1
ATOM 1602 O O . LYS A 1 200 ? -1.925 -12.960 -30.959 1.00 37.00 200 LYS A O 1
ATOM 1607 N N . GLY A 1 201 ? -3.968 -12.821 -30.021 1.00 37.88 201 GLY A N 1
ATOM 1608 C CA . GLY A 1 201 ? -4.097 -14.207 -29.572 1.00 37.88 201 GLY A CA 1
ATOM 1609 C C . GLY A 1 201 ? -5.502 -14.478 -29.080 1.00 37.88 201 GLY A C 1
ATOM 1610 O O . GLY A 1 201 ? -5.819 -13.971 -27.982 1.00 37.88 201 GLY A O 1
#

pLDDT: mean 86.89, std 10.85, range [37.0, 97.44]

Organism: NCBI:txid412755

Radius of gyration: 20.18 Å; chains: 1; bounding box: 46×33×59 Å

Foldseek 3Di:
DDDDDPLNDDPVRVVVVLVVVLVVVVVPPPDDPVVNVVSDDDWQADVPDDSPDLCGTVVSLVVLLLLCVLVVVVVLNVVVVVPPPDDSVVVSVVSSVVLVVLLVQLLVVCLVVVVQFDDDPLETEHACAVRHDPSSVVVNVVVCCVVVSPDQLHKYWYWYDDPLDIDIDIDHDPVCVVVVSDVVVVVVVVVVVCVVVPSPD

Secondary structure (DSSP, 8-state):
--PPPGGG--HHHHHHHHHHHHHHHHHSTTS-HHHHGGGS----B-TTS-TTSGGGBHHHHHHHHHHHHHTT-HHHHHHHHTT--SHHHHHHHHHHHHHHHHHHHHHHHHHH-GGGEEE-SS-EEEE-TTT--TTTHHHHHHHHHHTTSS--SS-EEEEEEETTEEEEEEE--HHHHHTT--HHHHHHHHHHTTTTT----

Sequence (201 aa):
DNWRTIASLSSKETKKLNDGLISLLMENDSHPLSDIHKLIGPIYTLTQETKKNQTRNAEEFLWLLEGACNLKSYGLALGVVLGDRTKLFGKLNRELSDYHGKATQAIEIIAKEPEKIEERKNYRFLDGSNVFENNTAKQVIDALVESGIMPIDKPIIVHLKDGNKIHLHVRESPINIQKGHLIYHAFEQLKQEDILLDHKG